Protein AF-A0A2E4N9Q1-F1 (afdb_monomer_lite)

Foldseek 3Di:
DDDDDDPPPPPPPPVVVVVVVVVVVVVVVVVVCVVVVVVVVVVVVLVVLLVVLCVVPVVLVVLLVVLVVLLVVLVVVLVVLVVVLVVDPDPVSVVV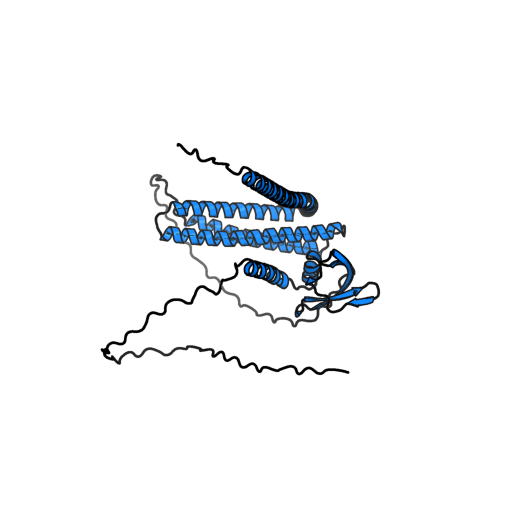SVVLNVVSVVLSVVSVVLSVVSSVLSVLQSVVCVVPVDRDPVSVVVSVVSSVVSVVSSVVSVVSVVVVVPPDPPPPPPDDDDDDDDDDDDDDDDDDDDDDDDDDDDDDDFPQQFDDFDWWAFPVRDTATWTWGGADPVQCFTWTQHPVRDIDGRHHLNRTDPSSSVVVCVSVVVVVVVVVVVVVVVVVVVVVPDDPDDPPPPDDDDDDDDDDDDDDDDDDDDDDDDDDDDDDDDDDDDDDDDDDDDDDDD

Structure (mmCIF, N/CA/C/O backbone):
data_AF-A0A2E4N9Q1-F1
#
_entry.id   AF-A0A2E4N9Q1-F1
#
loop_
_atom_site.group_PDB
_atom_site.id
_atom_site.type_symbol
_atom_site.label_atom_id
_atom_site.label_alt_id
_atom_site.label_comp_id
_atom_site.label_asym_id
_atom_site.label_entity_id
_atom_site.label_seq_id
_atom_site.pdbx_PDB_ins_code
_atom_site.Cartn_x
_atom_site.Cartn_y
_atom_site.Cartn_z
_atom_site.occupancy
_atom_site.B_iso_or_equiv
_atom_site.auth_seq_id
_atom_site.auth_comp_id
_atom_site.auth_asym_id
_atom_site.auth_atom_id
_atom_site.pdbx_PDB_model_num
ATOM 1 N N . MET A 1 1 ? -51.483 70.266 3.388 1.00 42.44 1 MET A N 1
ATOM 2 C CA . MET A 1 1 ? -50.221 69.866 2.728 1.00 42.44 1 MET A CA 1
ATOM 3 C C . MET A 1 1 ? -49.814 68.488 3.240 1.00 42.44 1 MET A C 1
ATOM 5 O O . MET A 1 1 ? -49.452 68.370 4.400 1.00 42.44 1 MET A O 1
ATOM 9 N N . ARG A 1 2 ? -49.970 67.431 2.430 1.00 39.31 2 ARG A N 1
ATOM 10 C CA . ARG A 1 2 ? -49.504 66.067 2.744 1.00 39.31 2 ARG A CA 1
ATOM 11 C C . ARG A 1 2 ? -48.375 65.731 1.773 1.00 39.31 2 ARG A C 1
ATOM 13 O O . ARG A 1 2 ? -48.638 65.543 0.589 1.00 39.31 2 ARG A O 1
ATOM 20 N N . HIS A 1 3 ? -47.140 65.682 2.265 1.00 48.66 3 HIS A N 1
ATOM 21 C CA . HIS A 1 3 ? -45.998 65.192 1.498 1.00 48.66 3 HIS A CA 1
ATOM 22 C C . HIS A 1 3 ? -46.044 63.662 1.444 1.00 48.66 3 HIS A C 1
ATOM 24 O O . HIS A 1 3 ? -45.986 62.999 2.477 1.00 48.66 3 HIS A O 1
ATOM 30 N N . ARG A 1 4 ? -46.165 63.100 0.236 1.00 50.09 4 ARG A N 1
ATOM 31 C CA . ARG A 1 4 ? -45.877 61.684 -0.020 1.00 50.09 4 ARG A CA 1
ATOM 32 C C . ARG A 1 4 ? -44.361 61.525 -0.199 1.00 50.09 4 ARG A C 1
ATOM 34 O O . ARG A 1 4 ? -43.809 62.221 -1.051 1.00 50.09 4 ARG A O 1
ATOM 41 N N . PRO A 1 5 ? -43.686 60.643 0.552 1.00 62.94 5 PRO A N 1
ATOM 42 C CA . PRO A 1 5 ? -42.295 60.314 0.282 1.00 62.94 5 PRO A CA 1
ATOM 43 C C . PRO A 1 5 ? -42.214 59.374 -0.930 1.00 62.94 5 PRO A C 1
ATOM 45 O O . PRO A 1 5 ? -42.781 58.283 -0.927 1.00 62.94 5 PRO A O 1
ATOM 48 N N . ASN A 1 6 ? -41.516 59.821 -1.973 1.00 54.38 6 ASN A N 1
ATOM 49 C CA . ASN A 1 6 ? -41.123 59.002 -3.117 1.00 54.38 6 ASN A CA 1
ATOM 50 C C . ASN A 1 6 ? -40.016 58.032 -2.678 1.00 54.38 6 ASN A C 1
ATOM 52 O O . ASN A 1 6 ? -38.860 58.428 -2.542 1.00 54.38 6 ASN A O 1
ATOM 56 N N . SER A 1 7 ? -40.354 56.760 -2.473 1.00 57.09 7 SER A N 1
ATOM 57 C CA . SER A 1 7 ? -39.379 55.680 -2.317 1.00 57.09 7 SER A CA 1
ATOM 58 C C . SER A 1 7 ? -38.951 55.156 -3.692 1.00 57.09 7 SER A C 1
ATOM 60 O O . SER A 1 7 ? -39.453 54.152 -4.196 1.00 57.09 7 SER A O 1
ATOM 62 N N . SER A 1 8 ? -37.988 55.830 -4.321 1.00 56.97 8 SER A N 1
ATOM 63 C CA . SER A 1 8 ? -37.248 55.263 -5.451 1.00 56.97 8 SER A CA 1
ATOM 64 C C . SER A 1 8 ? -36.299 54.181 -4.928 1.00 56.97 8 SER A C 1
ATOM 66 O O . SER A 1 8 ? -35.145 54.442 -4.590 1.00 56.97 8 SER A O 1
ATOM 68 N N . ILE A 1 9 ? -36.810 52.958 -4.796 1.00 59.97 9 ILE A N 1
ATOM 69 C CA . ILE A 1 9 ? -36.006 51.779 -4.466 1.00 59.97 9 ILE A CA 1
ATOM 70 C C . ILE A 1 9 ? -35.104 51.486 -5.673 1.00 59.97 9 ILE A C 1
ATOM 72 O O . ILE A 1 9 ? -35.578 51.079 -6.735 1.00 59.97 9 ILE A O 1
ATOM 76 N N . ASN A 1 10 ? -33.802 51.732 -5.504 1.00 58.91 10 ASN A N 1
ATOM 77 C CA . ASN A 1 10 ? -32.742 51.478 -6.480 1.00 58.91 10 ASN A CA 1
ATOM 78 C C . ASN A 1 10 ? -32.720 49.999 -6.908 1.00 58.91 10 ASN A C 1
ATOM 80 O O . ASN A 1 10 ? -32.090 49.158 -6.269 1.00 58.91 10 ASN A O 1
ATOM 84 N N . ARG A 1 11 ? -33.374 49.681 -8.033 1.00 58.62 11 ARG A N 1
ATOM 85 C CA . ARG A 1 11 ? -33.327 48.357 -8.686 1.00 58.62 11 ARG A CA 1
ATOM 86 C C . ARG A 1 11 ? -31.963 48.011 -9.303 1.00 58.62 11 ARG A C 1
ATOM 88 O O . ARG A 1 11 ? -31.776 46.884 -9.745 1.00 58.62 11 ARG A O 1
ATOM 95 N N . SER A 1 12 ? -30.998 48.930 -9.314 1.00 59.19 12 SER A N 1
ATOM 96 C CA . SER A 1 12 ? -29.671 48.717 -9.910 1.00 59.19 12 SER A CA 1
ATOM 97 C C . SER A 1 12 ? -28.722 47.852 -9.068 1.00 59.19 12 SER A C 1
ATOM 99 O O . SER A 1 12 ? -27.719 47.384 -9.594 1.00 59.19 12 SER A O 1
ATOM 101 N N . SER A 1 13 ? -29.026 47.582 -7.792 1.00 59.38 13 SER A N 1
ATOM 102 C CA . SER A 1 13 ? -28.131 46.802 -6.916 1.00 59.38 13 SER A CA 1
ATOM 103 C C . SER A 1 13 ? -28.356 45.284 -6.956 1.00 59.38 13 SER A C 1
ATOM 105 O O . SER A 1 13 ? -27.525 44.541 -6.440 1.00 59.38 13 SER A O 1
ATOM 107 N N . MET A 1 14 ? -29.462 44.799 -7.532 1.00 60.06 14 MET A N 1
ATOM 108 C CA . MET A 1 14 ? -29.772 43.360 -7.549 1.00 60.06 14 MET A CA 1
ATOM 109 C C . MET A 1 14 ? -29.134 42.610 -8.728 1.00 60.06 14 MET A C 1
ATOM 111 O O . MET A 1 14 ? -28.882 41.414 -8.608 1.00 60.06 14 MET A O 1
ATOM 115 N N . GLY A 1 15 ? -28.823 43.296 -9.836 1.00 72.62 15 GLY A N 1
ATOM 116 C CA . GLY A 1 15 ? -28.255 42.664 -11.036 1.00 72.62 15 GLY A CA 1
ATOM 117 C C . GLY A 1 15 ? -26.862 42.069 -10.810 1.00 72.62 15 GLY A C 1
ATOM 118 O O . GLY A 1 15 ? -26.624 40.914 -11.149 1.00 72.62 15 GLY A O 1
ATOM 119 N N . GLY A 1 16 ? -25.974 42.808 -10.135 1.00 80.44 16 GLY A N 1
ATOM 120 C CA . GLY A 1 16 ? -24.599 42.351 -9.897 1.00 80.44 16 GLY A CA 1
ATOM 121 C C . GLY A 1 16 ? -24.499 41.126 -8.981 1.00 80.44 16 GLY A C 1
ATOM 122 O O . GLY A 1 16 ? -23.591 40.316 -9.133 1.00 80.44 16 GLY A O 1
ATOM 123 N N . PHE A 1 17 ? -25.446 40.935 -8.056 1.00 79.75 17 PHE A N 1
ATOM 124 C CA . PHE A 1 17 ? -25.427 39.768 -7.171 1.00 79.75 17 PHE A CA 1
ATOM 125 C C . PHE A 1 17 ? -25.786 38.479 -7.919 1.00 79.75 17 PHE A C 1
ATOM 127 O O . PHE A 1 17 ? -25.163 37.444 -7.694 1.00 79.75 17 PHE A O 1
ATOM 134 N N . VAL A 1 18 ? -26.747 38.542 -8.847 1.00 86.38 18 VAL A N 1
ATOM 135 C CA . VAL A 1 18 ? -27.143 37.378 -9.654 1.00 86.38 18 VAL A CA 1
ATOM 136 C C . VAL A 1 18 ? -26.004 36.955 -10.582 1.00 86.38 18 VAL A C 1
ATOM 138 O O . VAL A 1 18 ? -25.702 35.767 -10.657 1.00 86.38 18 VAL A O 1
ATOM 141 N N . GLU A 1 19 ? -25.315 37.905 -11.217 1.00 86.06 19 GLU A N 1
ATOM 142 C CA . GLU A 1 19 ? -24.155 37.599 -12.066 1.00 86.06 19 GLU A CA 1
ATOM 143 C C . GLU A 1 19 ? -23.018 36.940 -11.278 1.00 86.06 19 GLU A C 1
ATOM 145 O O . GLU A 1 19 ? -22.477 35.927 -11.720 1.00 86.06 19 GLU A O 1
ATOM 150 N N . ILE A 1 20 ? -22.702 37.443 -10.078 1.00 90.19 20 ILE A N 1
ATOM 151 C CA . ILE A 1 20 ? -21.663 36.849 -9.223 1.00 90.19 20 ILE A CA 1
ATOM 152 C C . ILE A 1 20 ? -22.049 35.426 -8.798 1.00 90.19 20 ILE A C 1
ATOM 154 O O . ILE A 1 20 ? -21.214 34.524 -8.860 1.00 90.19 20 ILE A O 1
ATOM 158 N N . VAL A 1 21 ? -23.306 35.193 -8.406 1.00 93.62 21 VAL A N 1
ATOM 159 C CA . VAL A 1 21 ? -23.775 33.857 -8.001 1.00 93.62 21 VAL A CA 1
ATOM 160 C C . VAL A 1 21 ? -23.702 32.868 -9.166 1.00 93.62 21 VAL A C 1
ATOM 162 O O . VAL A 1 21 ? -23.220 31.750 -8.983 1.00 93.62 21 VAL A O 1
ATOM 165 N N . VAL A 1 22 ? -24.109 33.275 -10.371 1.00 93.88 22 VAL A N 1
ATOM 166 C CA . VAL A 1 22 ? -24.013 32.428 -11.571 1.00 93.88 22 VAL A CA 1
ATOM 167 C C . VAL A 1 22 ? -22.554 32.091 -11.883 1.00 93.88 22 VAL A C 1
ATOM 169 O O . VAL A 1 22 ? -22.235 30.930 -12.140 1.00 93.88 22 VAL A O 1
ATOM 172 N N . LEU A 1 23 ? -21.650 33.067 -11.792 1.00 94.06 23 LEU A N 1
ATOM 173 C CA . LEU A 1 23 ? -20.227 32.868 -12.070 1.00 94.06 23 LEU A CA 1
ATOM 174 C C . LEU A 1 23 ? -19.583 31.901 -11.058 1.00 94.06 23 LEU A C 1
ATOM 176 O O . LEU A 1 23 ? -18.841 31.000 -11.449 1.00 94.06 23 LEU A O 1
ATOM 180 N N . VAL A 1 24 ? -19.934 32.008 -9.771 1.00 94.06 24 VAL A N 1
ATOM 181 C CA . VAL A 1 24 ? -19.474 31.072 -8.730 1.00 94.06 24 VAL A CA 1
ATOM 182 C C . VAL A 1 24 ? -19.983 29.652 -8.987 1.00 94.06 24 VAL A C 1
ATOM 184 O O . VAL A 1 24 ? -19.202 28.705 -8.896 1.00 94.06 24 VAL A O 1
ATOM 187 N N . ILE A 1 25 ? -21.256 29.482 -9.357 1.00 94.00 25 ILE A N 1
ATOM 188 C CA . ILE A 1 25 ? -21.821 28.159 -9.670 1.00 94.00 25 ILE A CA 1
ATOM 189 C C . ILE A 1 25 ? -21.096 27.529 -10.864 1.00 94.00 25 ILE A C 1
ATOM 191 O O . ILE A 1 25 ? -20.721 26.360 -10.801 1.00 94.00 25 ILE A O 1
ATOM 195 N N . VAL A 1 26 ? -20.832 28.299 -11.923 1.00 94.62 26 VAL A N 1
ATOM 196 C CA . VAL A 1 26 ? -20.100 27.812 -13.102 1.00 94.62 26 VAL A CA 1
ATOM 197 C C . VAL A 1 26 ? -18.685 27.364 -12.728 1.00 94.62 26 VAL A C 1
ATOM 199 O O . VAL A 1 26 ? -18.264 26.284 -13.138 1.00 94.62 26 VAL A O 1
ATOM 202 N N . ILE A 1 27 ? -17.969 28.130 -11.898 1.00 92.06 27 ILE A N 1
ATOM 203 C CA . ILE A 1 27 ? -16.630 27.745 -11.423 1.00 92.06 27 ILE A CA 1
ATOM 204 C C . ILE A 1 27 ? -16.684 26.444 -10.613 1.00 92.06 27 ILE A C 1
ATOM 206 O O . ILE A 1 27 ? -15.852 25.563 -10.826 1.00 92.06 27 ILE A O 1
ATOM 210 N N . VAL A 1 28 ? -17.667 26.289 -9.719 1.00 93.44 28 VAL A N 1
ATOM 211 C CA . VAL A 1 28 ? -17.829 25.065 -8.917 1.00 93.44 28 VAL A CA 1
ATOM 212 C C . VAL A 1 28 ? -18.133 23.861 -9.807 1.00 93.44 28 VAL A C 1
ATOM 214 O O . VAL A 1 28 ? -17.526 22.811 -9.619 1.00 93.44 28 VAL A O 1
ATOM 217 N N . VAL A 1 29 ? -19.008 24.004 -10.807 1.00 89.75 29 VAL A N 1
ATOM 218 C CA . VAL A 1 29 ? -19.339 22.922 -11.749 1.00 89.75 29 VAL A CA 1
ATOM 219 C C . VAL A 1 29 ? -18.129 22.535 -12.597 1.00 89.75 29 VAL A C 1
ATOM 221 O O . VAL A 1 29 ? -17.868 21.346 -12.764 1.00 89.75 29 VAL A O 1
ATOM 224 N N . ILE A 1 30 ? -17.350 23.504 -13.086 1.00 87.75 30 ILE A N 1
ATOM 225 C CA . ILE A 1 30 ? -16.120 23.227 -13.842 1.00 87.75 30 ILE A CA 1
ATOM 226 C C . ILE A 1 30 ? -15.095 22.524 -12.950 1.00 87.75 30 ILE A C 1
ATOM 228 O O . ILE A 1 30 ? -14.519 21.517 -13.353 1.00 87.75 30 ILE A O 1
ATOM 232 N N . TRP A 1 31 ? -14.888 23.002 -11.723 1.00 89.25 31 TRP A N 1
ATOM 233 C CA . TRP A 1 31 ? -13.954 22.385 -10.783 1.00 89.25 31 TRP A CA 1
ATOM 234 C C . TRP A 1 31 ? -14.375 20.955 -10.407 1.00 89.25 31 TRP A C 1
ATOM 236 O O . TRP A 1 31 ? -13.549 20.038 -10.400 1.00 89.25 31 TRP A O 1
ATOM 246 N N . PHE A 1 32 ? -15.669 20.731 -10.175 1.00 86.12 32 PHE A N 1
ATOM 247 C CA . PHE A 1 32 ? -16.217 19.403 -9.898 1.00 86.12 32 PHE A CA 1
ATOM 248 C C . PHE A 1 32 ? -16.126 18.483 -11.125 1.00 86.12 32 PHE A C 1
ATOM 250 O O . PHE A 1 32 ? -15.750 17.320 -11.003 1.00 86.12 32 PHE A O 1
ATOM 257 N N . GLY A 1 33 ? -16.381 19.008 -12.325 1.00 79.69 33 GLY A N 1
ATOM 258 C CA . GLY A 1 33 ? -16.213 18.284 -13.584 1.00 79.69 33 GLY A CA 1
ATOM 259 C C . GLY A 1 33 ? -14.763 17.862 -13.816 1.00 79.69 33 GLY A C 1
ATOM 260 O O . GLY A 1 33 ? -14.496 16.695 -14.070 1.00 79.69 33 GLY A O 1
ATOM 261 N N . VAL A 1 34 ? -13.799 18.769 -13.647 1.00 74.50 34 VAL A N 1
ATOM 262 C CA . VAL A 1 34 ? -12.371 18.468 -13.852 1.00 74.50 34 VAL A CA 1
ATOM 263 C C . VAL A 1 34 ? -11.859 17.438 -12.841 1.00 74.50 34 VAL A C 1
ATOM 265 O O . VAL A 1 34 ? -11.133 16.518 -13.216 1.00 74.50 34 VAL A O 1
ATOM 268 N N . THR A 1 35 ? -12.254 17.543 -11.571 1.00 75.69 35 THR A N 1
ATOM 269 C CA . THR A 1 35 ? -11.815 16.596 -10.530 1.00 75.69 35 THR A CA 1
ATOM 270 C C . THR A 1 35 ? -12.432 15.208 -10.708 1.00 75.69 35 THR A C 1
ATOM 272 O O . THR A 1 35 ? -11.723 14.207 -10.599 1.00 75.69 35 THR A O 1
ATOM 275 N N . THR A 1 36 ? -13.720 15.126 -11.049 1.00 70.62 36 THR A N 1
ATOM 276 C CA . THR A 1 36 ? -14.402 13.843 -11.288 1.00 70.62 36 THR A CA 1
ATOM 277 C C . THR A 1 36 ? -13.950 13.171 -12.583 1.00 70.62 36 THR A C 1
ATOM 279 O O . THR A 1 36 ? -13.676 11.972 -12.575 1.00 70.62 36 THR A O 1
ATOM 282 N N . ILE A 1 37 ? -13.788 13.927 -13.673 1.00 58.94 37 ILE A N 1
ATOM 283 C CA . ILE A 1 37 ? -13.317 13.397 -14.961 1.00 58.94 37 ILE A CA 1
ATOM 284 C C . ILE A 1 37 ? -11.859 12.937 -14.856 1.00 58.94 37 ILE A C 1
ATOM 286 O O . ILE A 1 37 ? -11.527 11.872 -15.367 1.00 58.94 37 ILE A O 1
ATOM 290 N N . SER A 1 38 ? -10.992 13.668 -14.144 1.00 52.28 38 SER A N 1
ATOM 291 C CA . SER A 1 38 ? -9.598 13.246 -13.938 1.00 52.28 38 SER A CA 1
ATOM 292 C C . SER A 1 38 ? -9.494 11.966 -13.098 1.00 52.28 38 SER A C 1
ATOM 294 O O . SER A 1 38 ? -8.710 11.077 -13.433 1.00 52.28 38 SER A O 1
ATOM 296 N N . ALA A 1 39 ? -10.321 11.823 -12.056 1.00 64.12 39 ALA A N 1
ATOM 297 C CA . ALA A 1 39 ? -10.389 10.592 -11.268 1.00 64.12 39 ALA A CA 1
ATOM 298 C C . ALA A 1 39 ? -10.953 9.412 -12.078 1.00 64.12 39 ALA A C 1
ATOM 300 O O . ALA A 1 39 ? -10.499 8.279 -11.922 1.00 64.12 39 ALA A O 1
ATOM 301 N N . TRP A 1 40 ? -11.926 9.669 -12.954 1.00 61.22 40 TRP A N 1
ATOM 302 C CA . TRP A 1 40 ? -12.548 8.648 -13.793 1.00 61.22 40 TRP A CA 1
ATOM 303 C C . TRP A 1 40 ? -11.628 8.167 -14.922 1.00 61.22 40 TRP A C 1
ATOM 305 O O . TRP A 1 40 ? -11.498 6.960 -15.126 1.00 61.22 40 TRP A O 1
ATOM 315 N N . TRP A 1 41 ? -10.939 9.084 -15.609 1.00 50.34 41 TRP A N 1
ATOM 316 C CA . TRP A 1 41 ? -10.054 8.745 -16.727 1.00 50.34 41 TRP A CA 1
ATOM 317 C C . TRP A 1 41 ? -8.862 7.909 -16.256 1.00 50.34 41 TRP A C 1
ATOM 319 O O . TRP A 1 41 ? -8.638 6.824 -16.799 1.00 50.34 41 TRP A O 1
ATOM 329 N N . ASN A 1 42 ? -8.194 8.327 -15.172 1.00 64.56 42 ASN A N 1
ATOM 330 C CA . ASN A 1 42 ? -7.092 7.563 -14.578 1.00 64.56 42 ASN A CA 1
ATOM 331 C C . ASN A 1 42 ? -7.516 6.136 -14.206 1.00 64.56 42 ASN A C 1
ATOM 333 O O . ASN A 1 42 ? -6.723 5.211 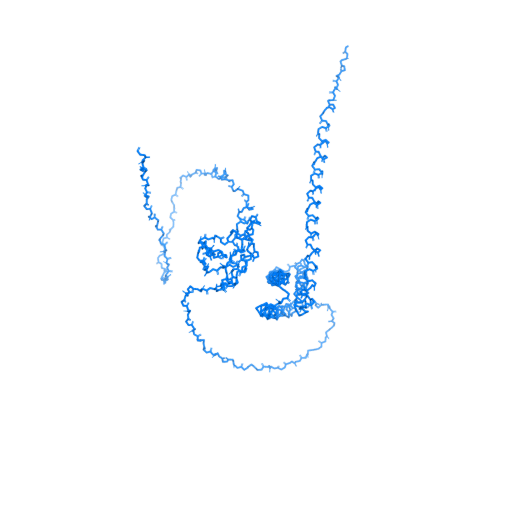-14.328 1.00 64.56 42 ASN A O 1
ATOM 337 N N . ASN A 1 43 ? -8.777 5.932 -13.822 1.00 74.06 43 ASN A N 1
ATOM 338 C CA . ASN A 1 43 ? -9.277 4.625 -13.413 1.00 74.06 43 ASN A CA 1
ATOM 339 C C . ASN A 1 43 ? -9.463 3.658 -14.600 1.00 74.06 43 ASN A C 1
ATOM 341 O O . ASN A 1 43 ? -9.366 2.448 -14.426 1.00 74.06 43 ASN A O 1
ATOM 345 N N . SER A 1 44 ? -9.731 4.155 -15.812 1.00 77.62 44 SER A N 1
ATOM 346 C CA . SER A 1 44 ? -9.956 3.293 -16.987 1.00 77.62 44 SER A CA 1
ATOM 347 C C . SER A 1 44 ? -8.658 2.721 -17.571 1.00 77.62 44 SER A C 1
ATOM 349 O O . SER A 1 44 ? -8.567 1.513 -17.788 1.00 77.62 44 SER A O 1
ATOM 351 N N . GLU A 1 45 ? -7.629 3.554 -17.754 1.00 78.75 45 GLU A N 1
ATOM 352 C CA . GLU A 1 45 ? -6.312 3.100 -18.219 1.00 78.75 45 GLU A CA 1
ATOM 353 C C . GLU A 1 45 ? -5.621 2.239 -17.166 1.00 78.75 45 GLU A C 1
ATOM 355 O O . GLU A 1 45 ? -5.077 1.186 -17.500 1.00 78.75 45 GLU A O 1
ATOM 360 N N . GLN A 1 46 ? -5.724 2.622 -15.888 1.00 79.56 46 GLN A N 1
ATOM 361 C CA . GLN A 1 46 ? -5.225 1.792 -14.799 1.00 79.56 46 GLN A CA 1
ATOM 362 C C . GLN A 1 46 ? -5.870 0.409 -14.822 1.00 79.56 46 GLN A C 1
ATOM 364 O O . GLN A 1 46 ? -5.141 -0.575 -14.782 1.00 79.56 46 GLN A O 1
ATOM 369 N N . LYS A 1 47 ? -7.198 0.296 -14.960 1.00 86.12 47 LYS A N 1
ATOM 370 C CA . LYS A 1 47 ? -7.869 -1.014 -15.037 1.00 86.12 47 LYS A CA 1
ATOM 371 C C . LYS A 1 47 ? -7.307 -1.901 -16.144 1.00 86.12 47 LYS A C 1
ATOM 373 O O . LYS A 1 47 ? -7.048 -3.066 -15.883 1.00 86.12 47 LYS A O 1
ATOM 378 N N . ASN A 1 48 ? -7.063 -1.357 -17.336 1.00 88.00 48 ASN A N 1
ATOM 379 C CA . ASN A 1 48 ? -6.487 -2.131 -18.440 1.00 88.00 48 ASN A CA 1
ATOM 380 C C . ASN A 1 48 ? -5.042 -2.573 -18.158 1.00 88.00 48 ASN A C 1
ATOM 382 O O . ASN A 1 48 ? -4.660 -3.686 -18.519 1.00 88.00 48 ASN A O 1
ATOM 386 N N . LEU A 1 49 ? -4.234 -1.714 -17.526 1.00 83.12 49 LEU A N 1
ATOM 387 C CA . LEU A 1 49 ? -2.866 -2.056 -17.123 1.00 83.12 49 LEU A CA 1
ATOM 388 C C . LEU A 1 49 ? -2.860 -3.138 -16.048 1.00 83.12 49 LEU A C 1
ATOM 390 O O . LEU A 1 49 ? -2.129 -4.122 -16.159 1.00 83.12 49 LEU A O 1
ATOM 394 N N . PHE A 1 50 ? -3.701 -2.975 -15.034 1.00 86.69 50 PHE A N 1
ATOM 395 C CA . PHE A 1 50 ? -3.821 -3.951 -13.977 1.00 86.69 50 PHE A CA 1
ATOM 396 C C . PHE A 1 50 ? -4.362 -5.290 -14.499 1.00 86.69 50 PHE A C 1
ATOM 398 O O . PHE A 1 50 ? -3.829 -6.314 -14.093 1.00 86.69 50 PHE A O 1
ATOM 405 N N . GLU A 1 51 ? -5.333 -5.311 -15.423 1.00 92.00 51 GLU A N 1
ATOM 406 C CA . GLU A 1 51 ? -5.875 -6.562 -15.985 1.00 92.00 51 GLU A CA 1
ATOM 407 C C . GLU A 1 51 ? -4.785 -7.406 -16.636 1.00 92.00 51 GLU A C 1
ATOM 409 O O . GLU A 1 51 ? -4.666 -8.586 -16.323 1.00 92.00 51 GLU A O 1
ATOM 414 N N . LYS A 1 52 ? -3.886 -6.792 -17.410 1.00 89.31 52 LYS A N 1
ATOM 415 C CA . LYS A 1 52 ? -2.731 -7.498 -17.987 1.00 89.31 52 LYS A CA 1
ATOM 416 C C . LYS A 1 52 ? -1.778 -8.055 -16.922 1.00 89.31 52 LYS A C 1
ATOM 418 O O . LYS A 1 52 ? -1.224 -9.145 -17.081 1.00 89.31 52 LYS A O 1
ATOM 423 N N . VAL A 1 53 ? -1.562 -7.325 -15.824 1.00 86.88 53 VAL A N 1
ATOM 424 C CA . VAL A 1 53 ? -0.717 -7.818 -14.722 1.00 86.88 53 VAL A CA 1
ATOM 425 C C . VAL A 1 53 ? -1.425 -8.926 -13.938 1.00 86.88 53 VAL A C 1
ATOM 427 O O . VAL A 1 53 ? -0.796 -9.908 -13.561 1.00 86.88 53 VAL A O 1
ATOM 430 N N . TRP A 1 54 ? -2.736 -8.828 -13.742 1.00 92.25 54 TRP A N 1
ATOM 431 C CA . TRP A 1 54 ? -3.537 -9.856 -13.083 1.00 92.25 54 TRP A CA 1
ATOM 432 C C . TRP A 1 54 ? -3.660 -11.133 -13.922 1.00 92.25 54 TRP A C 1
ATOM 434 O O . TRP A 1 54 ? -3.671 -12.223 -13.354 1.00 92.25 54 TRP A O 1
ATOM 444 N N . GLU A 1 55 ? -3.713 -11.016 -15.251 1.00 89.62 55 GLU A N 1
ATOM 445 C CA . GLU A 1 55 ? -3.653 -12.150 -16.180 1.00 89.62 55 GLU A CA 1
ATOM 446 C C . GLU A 1 55 ? -2.292 -12.854 -16.125 1.00 89.62 55 GLU A C 1
ATOM 448 O O . GLU A 1 55 ? -2.235 -14.083 -16.147 1.00 89.62 55 GLU A O 1
ATOM 453 N N . SER A 1 56 ? -1.196 -12.094 -16.004 1.00 85.81 56 SER A N 1
ATOM 454 C CA . SER A 1 56 ? 0.152 -12.671 -15.890 1.00 85.81 56 SER A CA 1
ATOM 455 C C . SER A 1 56 ? 0.482 -13.193 -14.485 1.00 85.81 56 SER A C 1
ATOM 457 O O . SER A 1 56 ? 1.302 -14.100 -14.351 1.00 85.81 56 SER A O 1
ATOM 459 N N . SER A 1 57 ? -0.172 -12.672 -13.441 1.00 87.56 57 SER A N 1
ATOM 460 C CA . SER A 1 57 ? 0.007 -13.089 -12.046 1.00 87.56 57 SER A CA 1
ATOM 461 C C . SER A 1 57 ? -1.338 -13.200 -11.302 1.00 87.56 57 SER A C 1
ATOM 463 O O . SER A 1 57 ? -1.734 -12.305 -10.542 1.00 87.56 57 SER A O 1
ATOM 465 N N . PRO A 1 58 ? -2.064 -14.323 -11.466 1.00 90.56 58 PRO A N 1
ATOM 466 C CA . PRO A 1 58 ? -3.335 -14.545 -10.773 1.00 90.56 58 PRO A CA 1
ATOM 467 C C . PRO A 1 58 ? -3.176 -14.668 -9.248 1.00 90.56 58 PRO A C 1
ATOM 469 O O . PRO A 1 58 ? -4.121 -14.403 -8.502 1.00 90.56 58 PRO A O 1
ATOM 472 N N . GLU A 1 59 ? -1.993 -15.050 -8.761 1.00 85.75 59 GLU A N 1
ATOM 473 C CA . GLU A 1 59 ? -1.679 -15.146 -7.327 1.00 85.75 59 GLU A CA 1
ATOM 474 C C . GLU A 1 59 ? -1.644 -13.765 -6.660 1.00 85.75 59 GLU A C 1
ATOM 476 O O . GLU A 1 59 ? -2.212 -13.574 -5.578 1.00 85.75 59 GLU A O 1
ATOM 481 N N . LEU A 1 60 ? -1.101 -12.765 -7.357 1.00 87.31 60 LEU A N 1
ATOM 482 C CA . LEU A 1 60 ? -1.089 -11.381 -6.900 1.00 87.31 60 LEU A CA 1
ATOM 483 C C . LEU A 1 60 ? -2.501 -10.785 -6.859 1.00 87.31 60 LEU A C 1
ATOM 485 O O . LEU A 1 60 ? -2.843 -10.092 -5.899 1.00 87.31 60 LEU A O 1
ATOM 489 N N . LYS A 1 61 ? -3.351 -11.117 -7.846 1.00 93.75 61 LYS A N 1
ATOM 490 C CA . LYS A 1 61 ? -4.782 -10.759 -7.838 1.00 93.75 61 LYS A CA 1
ATOM 491 C C . LYS A 1 61 ? -5.481 -11.328 -6.602 1.00 93.75 61 LYS A C 1
ATOM 493 O O . LYS A 1 61 ? -6.090 -10.579 -5.846 1.00 93.75 61 LYS A O 1
ATOM 498 N N . ARG A 1 62 ? -5.314 -12.630 -6.334 1.00 92.06 62 ARG A N 1
ATOM 499 C CA . ARG A 1 62 ? -5.876 -13.279 -5.134 1.00 92.06 62 ARG A CA 1
ATOM 500 C C . ARG A 1 62 ? -5.382 -12.627 -3.846 1.00 92.06 62 ARG A C 1
ATOM 502 O O . ARG A 1 62 ? -6.174 -12.397 -2.939 1.00 92.06 62 ARG A O 1
ATOM 509 N N . SER A 1 63 ? -4.091 -12.316 -3.760 1.00 89.62 63 SER A N 1
ATOM 510 C CA . SER A 1 63 ? -3.506 -11.642 -2.596 1.00 89.62 63 SER A CA 1
ATOM 511 C C . SER A 1 63 ? -4.103 -10.249 -2.387 1.00 89.62 63 SER A C 1
ATOM 513 O O . SER A 1 63 ? -4.454 -9.892 -1.264 1.00 89.62 63 SER A O 1
ATOM 515 N N . TYR A 1 64 ? -4.282 -9.482 -3.464 1.00 94.00 64 TYR A N 1
ATOM 516 C CA . TYR A 1 64 ? -4.933 -8.174 -3.428 1.00 94.00 64 TYR A CA 1
ATOM 517 C C . TYR A 1 64 ? -6.397 -8.261 -2.972 1.00 94.00 64 TYR A C 1
ATOM 519 O O . TYR A 1 64 ? -6.808 -7.511 -2.082 1.00 94.00 64 TYR A O 1
ATOM 527 N N . ASP A 1 65 ? -7.159 -9.204 -3.525 1.00 94.25 65 ASP A N 1
ATOM 528 C CA . ASP A 1 65 ? -8.563 -9.424 -3.169 1.00 94.25 65 ASP A CA 1
ATOM 529 C C . ASP A 1 65 ? -8.704 -9.871 -1.703 1.00 94.25 65 ASP A C 1
ATOM 531 O O . ASP A 1 65 ? -9.550 -9.351 -0.973 1.00 94.25 65 ASP A O 1
ATOM 535 N N . ASN A 1 66 ? -7.816 -10.754 -1.231 1.00 93.12 66 ASN A N 1
ATOM 536 C CA . ASN A 1 66 ? -7.764 -11.193 0.167 1.00 93.12 66 ASN A CA 1
ATOM 537 C C . ASN A 1 66 ? -7.486 -10.030 1.131 1.00 93.12 66 ASN A C 1
ATOM 539 O O . ASN A 1 66 ? -8.128 -9.936 2.177 1.00 93.12 66 ASN A O 1
ATOM 543 N N . LEU A 1 67 ? -6.568 -9.120 0.782 1.00 93.38 67 LEU A N 1
ATOM 544 C CA . LEU A 1 67 ? -6.324 -7.907 1.572 1.00 93.38 67 LEU A CA 1
ATOM 545 C C . LEU A 1 67 ? -7.561 -7.001 1.607 1.00 93.38 67 LEU A C 1
ATOM 547 O O . LEU A 1 67 ? -7.857 -6.413 2.646 1.00 93.38 67 LEU A O 1
ATOM 551 N N . GLY A 1 68 ? -8.283 -6.881 0.487 1.00 94.19 68 GLY A N 1
ATOM 552 C CA . GLY A 1 68 ? -9.549 -6.149 0.418 1.00 94.19 68 GLY A CA 1
ATOM 553 C C . GLY A 1 68 ? -10.597 -6.731 1.368 1.00 94.19 68 GLY A C 1
ATOM 554 O O . GLY A 1 68 ? -11.117 -6.014 2.222 1.00 94.19 68 GLY A O 1
ATOM 555 N N . ALA A 1 69 ? -10.821 -8.043 1.286 1.00 94.94 69 ALA A N 1
ATOM 556 C CA . ALA A 1 69 ? -11.750 -8.754 2.158 1.00 94.94 69 ALA A CA 1
ATOM 557 C C . ALA A 1 69 ? -11.377 -8.630 3.648 1.00 94.94 69 ALA A C 1
ATOM 559 O O . ALA A 1 69 ? -12.256 -8.466 4.495 1.00 94.94 69 ALA A O 1
ATOM 560 N N . GLU A 1 70 ? -10.084 -8.655 3.986 1.00 94.06 70 GLU A N 1
ATOM 561 C CA . GLU A 1 70 ? -9.626 -8.485 5.369 1.00 94.06 70 GLU A CA 1
ATOM 562 C C . GLU A 1 70 ? -9.863 -7.062 5.892 1.00 94.06 70 GLU A C 1
ATOM 564 O O . GLU A 1 70 ? -10.293 -6.887 7.033 1.00 94.06 70 GLU A O 1
ATOM 569 N N . ILE A 1 71 ? -9.654 -6.033 5.061 1.00 95.62 71 ILE A N 1
ATOM 570 C CA . ILE A 1 71 ? -9.993 -4.644 5.415 1.00 95.62 71 ILE A CA 1
ATOM 571 C C . ILE A 1 71 ? -11.490 -4.525 5.716 1.00 95.62 71 ILE A C 1
ATOM 573 O O . ILE A 1 71 ? -11.860 -3.900 6.716 1.00 95.62 71 ILE A O 1
ATOM 577 N N . ASP A 1 72 ? -12.344 -5.128 4.890 1.00 96.00 72 ASP A N 1
ATOM 578 C CA . ASP A 1 72 ? -13.796 -5.095 5.077 1.00 96.00 72 ASP A CA 1
ATOM 579 C C . ASP A 1 72 ? -14.209 -5.828 6.358 1.00 96.00 72 ASP A C 1
ATOM 581 O O . ASP A 1 72 ? -14.980 -5.292 7.161 1.00 96.00 72 ASP A O 1
ATOM 585 N N . ARG A 1 73 ? -13.621 -7.003 6.619 1.00 95.56 73 ARG A N 1
ATOM 586 C CA . ARG A 1 73 ? -13.842 -7.780 7.846 1.00 95.56 73 ARG A CA 1
ATOM 587 C C . ARG A 1 73 ? -13.450 -6.996 9.101 1.00 95.56 73 ARG A C 1
ATOM 589 O O . ARG A 1 73 ? -14.242 -6.907 10.042 1.00 95.56 73 ARG A O 1
ATOM 596 N N . LEU A 1 74 ? -12.256 -6.401 9.122 1.00 94.38 74 LEU A N 1
ATOM 597 C CA . LEU A 1 74 ? -11.782 -5.583 10.244 1.00 94.38 74 LEU A CA 1
ATOM 598 C C . LEU A 1 74 ? -12.659 -4.338 10.441 1.00 94.38 74 LEU A C 1
ATOM 600 O O . LEU A 1 74 ? -12.994 -3.977 11.572 1.00 94.38 74 LEU A O 1
ATOM 604 N N . THR A 1 75 ? -13.096 -3.709 9.348 1.00 96.06 75 THR A N 1
ATOM 605 C CA . THR A 1 75 ? -14.000 -2.550 9.386 1.00 96.06 75 THR A CA 1
ATOM 606 C C . THR A 1 75 ? -15.370 -2.931 9.949 1.00 96.06 75 THR A C 1
ATOM 608 O O . THR A 1 75 ? -15.937 -2.200 10.764 1.00 96.06 75 THR A O 1
ATOM 611 N N . GLN A 1 76 ? -15.900 -4.099 9.582 1.00 95.81 76 GLN A N 1
ATOM 612 C CA . GLN A 1 76 ? -17.148 -4.615 10.137 1.00 95.81 76 GLN A CA 1
ATOM 613 C C . GLN A 1 76 ? -17.029 -4.883 11.645 1.00 95.81 76 GLN A C 1
ATOM 615 O O . GLN A 1 76 ? -17.917 -4.484 12.405 1.00 95.81 76 GLN A O 1
ATOM 620 N N . ALA A 1 77 ? -15.927 -5.498 12.092 1.00 95.06 77 ALA A N 1
ATOM 621 C CA . ALA A 1 77 ? -15.653 -5.735 13.511 1.00 95.06 77 ALA A CA 1
ATOM 622 C C . ALA A 1 77 ? -15.578 -4.419 14.304 1.00 95.06 77 ALA A C 1
ATOM 624 O O . ALA A 1 77 ? -16.242 -4.269 15.333 1.00 95.06 77 ALA A O 1
ATOM 625 N N . ARG A 1 78 ? -14.862 -3.424 13.768 1.00 96.69 78 ARG A N 1
ATOM 626 C CA . ARG A 1 78 ? -14.769 -2.071 14.330 1.00 96.69 78 ARG A CA 1
ATOM 627 C C . ARG A 1 78 ? -16.147 -1.429 14.480 1.00 96.69 78 ARG A C 1
ATOM 629 O O . ARG A 1 78 ? -16.489 -0.941 15.555 1.00 96.69 78 ARG A O 1
ATOM 636 N N . ASN A 1 79 ? -16.963 -1.473 13.426 1.00 96.31 79 ASN A N 1
ATOM 637 C CA . ASN A 1 79 ? -18.310 -0.901 13.434 1.00 96.31 79 ASN A CA 1
ATOM 638 C C . ASN A 1 79 ? -19.229 -1.600 14.450 1.00 96.31 79 ASN A C 1
ATOM 640 O O . ASN A 1 79 ? -20.064 -0.945 15.076 1.00 96.31 79 ASN A O 1
ATOM 644 N N . LYS A 1 80 ? -19.078 -2.917 14.650 1.00 95.12 80 LYS A N 1
ATOM 645 C CA . LYS A 1 80 ? -19.816 -3.662 15.681 1.00 95.12 80 LYS A CA 1
ATOM 646 C C . LYS A 1 80 ? -19.423 -3.207 17.090 1.00 95.12 80 LYS A C 1
ATOM 648 O O . LYS A 1 80 ? -20.310 -2.908 17.886 1.00 95.12 80 LYS A O 1
ATOM 653 N N . LEU A 1 81 ? -18.124 -3.089 17.378 1.00 95.00 81 LEU A N 1
ATOM 654 C CA . LEU A 1 81 ? -17.639 -2.588 18.671 1.00 95.00 81 LEU A CA 1
ATOM 655 C C . LEU A 1 81 ? -18.091 -1.151 18.937 1.00 95.00 81 LEU A C 1
ATOM 657 O O . LEU A 1 81 ? -18.512 -0.838 20.047 1.00 95.00 81 LEU A O 1
ATOM 661 N N . GLN A 1 82 ? -18.088 -0.300 17.912 1.00 96.31 82 GLN A N 1
ATOM 662 C CA . GLN A 1 82 ? -18.563 1.076 18.026 1.00 96.31 82 GLN A CA 1
ATOM 663 C C . GLN A 1 82 ? -20.063 1.143 18.360 1.00 96.31 82 GLN A C 1
ATOM 665 O O . GLN A 1 82 ? -20.476 1.946 19.195 1.00 96.31 82 GLN A O 1
ATOM 670 N N . LYS A 1 83 ? -20.889 0.266 17.769 1.00 95.62 83 LYS A N 1
ATOM 671 C CA . LYS A 1 83 ? -22.310 0.146 18.142 1.00 95.62 83 LYS A CA 1
ATOM 672 C C . LYS A 1 83 ? -22.475 -0.318 19.589 1.00 95.62 83 LYS A C 1
ATOM 674 O O . LYS A 1 83 ? -23.284 0.248 20.316 1.00 95.62 83 LYS A O 1
ATOM 679 N N . MET A 1 84 ? -21.688 -1.303 20.024 1.00 92.06 84 MET A N 1
ATOM 680 C CA . MET A 1 84 ? -21.725 -1.792 21.406 1.00 92.06 84 MET A CA 1
ATOM 681 C C . MET A 1 84 ? -21.290 -0.731 22.419 1.00 92.06 84 MET A C 1
ATOM 683 O O . MET A 1 84 ? -21.920 -0.596 23.464 1.00 92.06 84 MET A O 1
ATOM 687 N N . GLN A 1 85 ? -20.270 0.066 22.100 1.00 94.25 85 GLN A N 1
ATOM 688 C CA . GLN A 1 85 ? -19.811 1.175 22.940 1.00 94.25 85 GLN A CA 1
ATOM 689 C C . GLN A 1 85 ? -20.942 2.173 23.249 1.00 94.25 85 GLN A C 1
ATOM 691 O O . GLN A 1 85 ? -20.982 2.726 24.347 1.00 94.25 85 GLN A O 1
ATOM 696 N N . GLY A 1 86 ? -21.874 2.377 22.309 1.00 91.88 86 GLY A N 1
ATOM 697 C CA . GLY A 1 86 ? -23.045 3.237 22.499 1.00 91.88 86 GLY A CA 1
ATOM 698 C C . GLY A 1 86 ? -24.128 2.652 23.413 1.00 91.88 86 GLY A C 1
ATOM 699 O O . GLY A 1 86 ? -24.914 3.413 23.967 1.00 91.88 86 GLY A O 1
ATOM 700 N N . ILE A 1 87 ? -24.164 1.328 23.586 1.00 95.31 87 ILE A N 1
ATOM 701 C CA . ILE A 1 87 ? -25.179 0.624 24.390 1.00 95.31 87 ILE A CA 1
ATOM 702 C C . ILE A 1 87 ? -24.698 0.415 25.830 1.00 95.31 87 ILE A C 1
ATOM 704 O O . ILE A 1 87 ? -25.497 0.418 26.761 1.00 95.31 87 ILE A O 1
ATOM 708 N N . VAL A 1 88 ? -23.397 0.209 26.035 1.00 94.06 88 VAL A N 1
ATOM 709 C CA . VAL A 1 88 ? -22.881 -0.161 27.355 1.00 94.06 88 VAL A CA 1
ATOM 710 C C . VAL A 1 88 ? -22.820 1.048 28.289 1.00 94.06 88 VAL A C 1
ATOM 712 O O . VAL A 1 88 ? -22.134 2.026 28.011 1.00 94.06 88 VAL A O 1
ATOM 715 N N . GLU A 1 89 ? -23.481 0.957 29.444 1.00 93.88 89 GLU A N 1
ATOM 716 C CA . GLU A 1 89 ? -23.484 2.019 30.462 1.00 93.88 89 GLU A CA 1
ATOM 717 C C . GLU A 1 89 ? -22.191 2.055 31.290 1.00 93.88 89 GLU A C 1
ATOM 719 O O . GLU A 1 89 ? -21.725 3.124 31.686 1.00 93.88 89 GLU A O 1
ATOM 724 N N . SER A 1 90 ? -21.575 0.891 31.516 1.00 95.38 90 SER A N 1
ATOM 725 C CA . SER A 1 90 ? -20.377 0.768 32.348 1.00 95.38 90 SER A CA 1
ATOM 726 C C . SER A 1 90 ? -19.154 1.438 31.717 1.00 95.38 90 SER A C 1
ATOM 728 O O . SER A 1 90 ? -18.718 1.087 30.617 1.00 95.38 90 SER A O 1
ATOM 730 N N . GLN A 1 91 ? -18.530 2.350 32.465 1.00 94.94 91 GLN A N 1
ATOM 731 C CA . GLN A 1 91 ? -17.349 3.086 32.014 1.00 94.94 91 GLN A CA 1
ATOM 732 C C . GLN A 1 91 ? -16.145 2.174 31.746 1.00 94.94 91 GLN A C 1
ATOM 734 O O . GLN A 1 91 ? -15.390 2.402 30.803 1.00 94.94 91 GLN A O 1
ATOM 739 N N . SER A 1 92 ? -15.974 1.108 32.533 1.00 92.75 92 SER A N 1
ATOM 740 C CA . SER A 1 92 ? -14.872 0.159 32.335 1.00 92.75 92 SER A CA 1
ATOM 741 C C . SER A 1 92 ? -15.014 -0.612 31.022 1.00 92.75 92 SER A C 1
ATOM 743 O O . SER A 1 92 ? -14.024 -0.847 30.330 1.00 92.75 92 SER A O 1
ATOM 745 N N . ALA A 1 93 ? -16.242 -0.953 30.636 1.00 92.00 93 ALA A N 1
ATOM 746 C CA . ALA A 1 93 ? -16.520 -1.619 29.373 1.00 92.00 93 ALA A CA 1
ATOM 747 C C . ALA A 1 93 ? -16.384 -0.671 28.170 1.00 92.00 93 ALA A C 1
ATOM 749 O O . ALA A 1 93 ? -15.860 -1.092 27.140 1.00 92.00 93 ALA A O 1
ATOM 750 N N . LYS A 1 94 ? -16.739 0.617 28.313 1.00 94.56 94 LYS A N 1
ATOM 751 C CA . LYS A 1 94 ? -16.443 1.639 27.291 1.00 94.56 94 LYS A CA 1
ATOM 752 C C . LYS A 1 94 ? -14.943 1.765 27.031 1.00 94.56 94 LYS A C 1
ATOM 754 O O . LYS A 1 94 ? -14.527 1.689 25.882 1.00 94.56 94 LYS A O 1
ATOM 759 N N . ILE A 1 95 ? -14.130 1.865 28.087 1.00 94.25 95 ILE A N 1
ATOM 760 C CA . ILE A 1 95 ? -12.664 1.953 27.965 1.00 94.25 95 ILE A CA 1
ATOM 761 C C . ILE A 1 95 ? -12.091 0.702 27.280 1.00 94.25 95 ILE A C 1
ATOM 763 O O . ILE A 1 95 ? -11.210 0.810 26.427 1.00 94.25 95 ILE A O 1
ATOM 767 N N . ARG A 1 96 ? -12.598 -0.495 27.611 1.00 93.00 96 ARG A N 1
ATOM 768 C CA . ARG A 1 96 ? -12.198 -1.734 26.921 1.00 93.00 96 ARG A CA 1
ATOM 769 C C . ARG A 1 96 ? -12.563 -1.698 25.435 1.00 93.00 96 ARG A C 1
ATOM 771 O O . ARG A 1 96 ? -11.698 -1.969 24.609 1.00 93.00 96 ARG A O 1
ATOM 778 N N . ALA A 1 97 ? -13.793 -1.312 25.094 1.00 93.38 97 ALA A N 1
ATOM 779 C CA . ALA A 1 97 ? -14.233 -1.201 23.703 1.00 93.38 97 ALA A CA 1
ATOM 780 C C . ALA A 1 97 ? -13.396 -0.182 22.908 1.00 93.38 97 ALA A C 1
ATOM 782 O O . ALA A 1 97 ? -12.993 -0.470 21.785 1.00 93.38 97 ALA A O 1
ATOM 783 N N . GLU A 1 98 ? -13.068 0.972 23.494 1.00 95.69 98 GLU A N 1
ATOM 784 C CA . GLU A 1 98 ? -12.196 1.978 22.872 1.00 95.69 98 GLU A CA 1
ATOM 785 C C . GLU A 1 98 ? -10.794 1.442 22.585 1.00 95.69 98 GLU A C 1
ATOM 787 O O . GLU A 1 98 ? -10.242 1.691 21.511 1.00 95.69 98 GLU A O 1
ATOM 792 N N . ASN A 1 99 ? -10.218 0.690 23.524 1.00 95.38 99 ASN A N 1
ATOM 793 C CA . ASN A 1 99 ? -8.908 0.078 23.333 1.00 95.38 99 ASN A CA 1
ATOM 794 C C . ASN A 1 99 ? -8.926 -0.954 22.196 1.00 95.38 99 ASN A C 1
ATOM 796 O O . ASN A 1 99 ? -8.004 -0.963 21.380 1.00 95.38 99 ASN A O 1
ATOM 800 N N . GLU A 1 100 ? -9.978 -1.769 22.089 1.00 94.56 100 GLU A N 1
ATOM 801 C CA . GLU A 1 100 ? -10.127 -2.725 20.983 1.00 94.56 100 GLU A CA 1
ATOM 802 C C . GLU A 1 100 ? -10.364 -2.031 19.634 1.00 94.56 100 GLU A C 1
ATOM 804 O O . GLU A 1 100 ? -9.746 -2.397 18.634 1.00 94.56 100 GLU A O 1
ATOM 809 N N . ILE A 1 101 ? -11.164 -0.960 19.597 1.00 95.62 101 ILE A N 1
ATOM 810 C CA . ILE A 1 101 ? -11.340 -0.139 18.388 1.00 95.62 101 ILE A CA 1
ATOM 811 C C . ILE A 1 101 ? -9.994 0.438 17.928 1.00 95.62 101 ILE A C 1
ATOM 813 O O . ILE A 1 101 ? -9.675 0.360 16.742 1.00 95.62 101 ILE A O 1
ATOM 817 N N . ARG A 1 102 ? -9.162 0.950 18.848 1.00 96.06 102 ARG A N 1
ATOM 818 C CA . ARG A 1 102 ? -7.819 1.453 18.507 1.00 96.06 102 ARG A CA 1
ATOM 819 C C . ARG A 1 102 ? -6.914 0.360 17.939 1.00 96.06 102 ARG A C 1
ATOM 821 O O . ARG A 1 102 ? -6.187 0.625 16.983 1.00 96.06 102 ARG A O 1
ATOM 828 N N . LYS A 1 103 ? -6.945 -0.858 18.495 1.00 95.00 103 LYS A N 1
ATOM 829 C CA . LYS A 1 103 ? -6.179 -1.995 17.953 1.00 95.00 103 LYS A CA 1
ATOM 830 C C . LYS A 1 103 ? -6.614 -2.318 16.521 1.00 95.00 103 LYS A C 1
ATOM 832 O O . LYS A 1 103 ? -5.755 -2.455 15.649 1.00 95.00 103 LYS A O 1
ATOM 837 N N . LEU A 1 104 ? -7.924 -2.366 16.266 1.00 94.94 104 LEU A N 1
ATOM 838 C CA . LEU A 1 104 ? -8.469 -2.588 14.924 1.00 94.94 104 LEU A CA 1
ATOM 839 C C . LEU A 1 104 ? -8.077 -1.469 13.952 1.00 94.94 104 LEU A C 1
ATOM 841 O O . LEU A 1 104 ? -7.675 -1.765 12.831 1.00 94.94 104 LEU A O 1
ATOM 845 N N . ASP A 1 105 ? -8.111 -0.202 14.371 1.00 96.12 105 ASP A N 1
ATOM 846 C CA . ASP A 1 105 ? -7.692 0.930 13.530 1.00 96.12 105 ASP A CA 1
ATOM 847 C C . ASP A 1 105 ? -6.221 0.811 13.094 1.00 96.12 105 ASP A C 1
ATOM 849 O O . ASP A 1 105 ? -5.897 1.006 11.918 1.00 96.12 105 ASP A O 1
ATOM 853 N N . VAL A 1 106 ? -5.327 0.417 14.010 1.00 94.94 106 VAL A N 1
ATOM 854 C CA . VAL A 1 106 ? -3.909 0.171 13.696 1.00 94.94 106 VAL A CA 1
ATOM 855 C C . VAL A 1 106 ? -3.751 -0.982 12.700 1.00 94.94 106 VAL A C 1
ATOM 857 O O . VAL A 1 106 ? -2.957 -0.876 11.759 1.00 94.94 106 VAL A O 1
ATOM 860 N N . GLN A 1 107 ? -4.513 -2.067 12.862 1.00 94.12 107 GLN A N 1
ATOM 861 C CA . GLN A 1 107 ? -4.486 -3.190 11.924 1.00 94.12 107 GLN A CA 1
ATOM 862 C C . GLN A 1 107 ? -5.019 -2.806 10.545 1.00 94.12 107 GLN A C 1
ATOM 864 O O . GLN A 1 107 ? -4.343 -3.065 9.552 1.00 94.12 107 GLN A O 1
ATOM 869 N N . ILE A 1 108 ? -6.166 -2.127 10.469 1.00 95.50 108 ILE A N 1
ATOM 870 C CA . ILE A 1 108 ? -6.738 -1.635 9.210 1.00 95.50 108 ILE A CA 1
ATOM 871 C C . ILE A 1 108 ? -5.714 -0.757 8.486 1.00 95.50 108 ILE A C 1
ATOM 873 O O . ILE A 1 108 ? -5.477 -0.940 7.293 1.00 95.50 108 ILE A O 1
ATOM 877 N N . ALA A 1 109 ? -5.053 0.160 9.199 1.00 93.25 109 ALA A N 1
ATOM 878 C CA . ALA A 1 109 ? -4.015 1.010 8.620 1.00 93.25 109 ALA A CA 1
ATOM 879 C C . ALA A 1 109 ? -2.792 0.214 8.128 1.00 93.25 109 ALA A C 1
ATOM 881 O O . ALA A 1 109 ? -2.162 0.600 7.142 1.00 93.25 109 ALA A O 1
ATOM 882 N N . ARG A 1 110 ? -2.431 -0.889 8.796 1.00 93.81 110 ARG A N 1
ATOM 883 C CA . ARG A 1 110 ? -1.346 -1.783 8.362 1.00 93.81 110 ARG A CA 1
ATOM 884 C C . ARG A 1 110 ? -1.723 -2.556 7.095 1.00 93.81 110 ARG A C 1
ATOM 886 O O . ARG A 1 110 ? -0.928 -2.582 6.159 1.00 93.81 110 ARG A O 1
ATOM 893 N N . VAL A 1 111 ? -2.920 -3.144 7.048 1.00 94.31 111 VAL A N 1
ATOM 894 C CA . VAL A 1 111 ? -3.406 -3.909 5.885 1.00 94.31 111 VAL A CA 1
ATOM 895 C C . VAL A 1 111 ? -3.599 -2.988 4.676 1.00 94.31 111 VAL A C 1
ATOM 897 O O . VAL A 1 111 ? -3.171 -3.336 3.579 1.00 94.31 111 VAL A O 1
ATOM 900 N N . LYS A 1 112 ? -4.129 -1.770 4.873 1.00 94.88 112 LYS A N 1
ATOM 901 C CA . LYS A 1 112 ? -4.225 -0.744 3.817 1.00 94.88 112 LYS A CA 1
ATOM 902 C C . LYS A 1 112 ? -2.861 -0.390 3.230 1.00 94.88 112 LYS A C 1
ATOM 904 O O . LYS A 1 112 ? -2.685 -0.507 2.026 1.00 94.88 112 LYS A O 1
ATOM 909 N N . ARG A 1 113 ? -1.868 -0.078 4.071 1.00 91.75 113 ARG A N 1
ATOM 910 C CA . ARG A 1 113 ? -0.497 0.203 3.606 1.00 91.75 113 ARG A CA 1
ATOM 911 C C . ARG A 1 113 ? 0.119 -0.961 2.832 1.00 91.75 113 ARG A C 1
ATOM 913 O O . ARG A 1 113 ? 0.887 -0.740 1.902 1.00 91.75 113 ARG A O 1
ATOM 920 N N . LEU A 1 114 ? -0.182 -2.203 3.210 1.00 91.88 114 LEU A N 1
ATOM 921 C CA . LEU A 1 114 ? 0.285 -3.363 2.454 1.00 91.88 114 LEU A CA 1
ATOM 922 C C . LEU A 1 114 ? -0.421 -3.484 1.100 1.00 91.88 114 LEU A C 1
ATOM 924 O O . LEU A 1 114 ? 0.250 -3.686 0.093 1.00 91.88 114 LEU A O 1
ATOM 928 N N . ARG A 1 115 ? -1.742 -3.286 1.058 1.00 94.56 115 ARG A N 1
ATOM 929 C CA . ARG A 1 115 ? -2.503 -3.229 -0.195 1.00 94.56 115 ARG A CA 1
ATOM 930 C C . ARG A 1 115 ? -1.960 -2.141 -1.122 1.00 94.56 115 ARG A C 1
ATOM 932 O O . ARG A 1 115 ? -1.742 -2.417 -2.295 1.00 94.56 115 ARG A O 1
ATOM 939 N N . ASP A 1 116 ? -1.666 -0.955 -0.600 1.00 89.44 116 ASP A N 1
ATOM 940 C CA . ASP A 1 116 ? -1.105 0.154 -1.381 1.00 89.44 116 ASP A CA 1
ATOM 941 C C . ASP A 1 116 ? 0.299 -0.170 -1.918 1.00 89.44 116 ASP A C 1
ATOM 943 O O . ASP A 1 116 ? 0.626 0.179 -3.052 1.00 89.44 116 ASP A O 1
ATOM 947 N N . ARG A 1 117 ? 1.126 -0.897 -1.150 1.00 88.31 117 ARG A N 1
ATOM 948 C CA . ARG A 1 117 ? 2.424 -1.402 -1.631 1.00 88.31 117 ARG A CA 1
ATOM 949 C C . ARG A 1 117 ? 2.269 -2.428 -2.751 1.00 88.31 117 ARG A C 1
ATOM 951 O O . ARG A 1 117 ? 3.005 -2.346 -3.730 1.00 88.31 117 ARG A O 1
ATOM 958 N N . VAL A 1 118 ? 1.301 -3.341 -2.643 1.00 89.50 118 VAL A N 1
ATOM 959 C CA . VAL A 1 118 ? 0.972 -4.294 -3.717 1.00 89.50 118 VAL A CA 1
ATOM 960 C C . VAL A 1 118 ? 0.543 -3.547 -4.982 1.00 89.50 118 VAL A C 1
ATOM 962 O O . VAL A 1 118 ? 1.060 -3.833 -6.056 1.00 89.50 118 VAL A O 1
ATOM 965 N N . VAL A 1 119 ? -0.324 -2.537 -4.859 1.00 90.50 119 VAL A N 1
ATOM 966 C CA . VAL A 1 119 ? -0.731 -1.679 -5.987 1.00 90.50 119 VAL A CA 1
ATOM 967 C C . VAL A 1 119 ? 0.478 -0.988 -6.610 1.00 90.50 119 VAL A C 1
ATOM 969 O O . VAL A 1 119 ? 0.662 -1.067 -7.819 1.00 90.50 119 VAL A O 1
ATOM 972 N N . GLY A 1 120 ? 1.339 -0.367 -5.800 1.00 86.81 120 GLY A N 1
ATOM 973 C CA . GLY A 1 120 ? 2.533 0.317 -6.295 1.00 86.81 120 GLY A CA 1
ATOM 974 C C . GLY A 1 120 ? 3.525 -0.618 -6.995 1.00 86.81 120 GLY A C 1
ATOM 975 O O . GLY A 1 120 ? 4.146 -0.219 -7.978 1.00 86.81 120 GLY A O 1
ATOM 976 N N . ALA A 1 121 ? 3.656 -1.861 -6.528 1.00 86.56 121 ALA A N 1
ATOM 977 C CA . ALA A 1 121 ? 4.477 -2.871 -7.188 1.00 86.56 121 ALA A CA 1
ATOM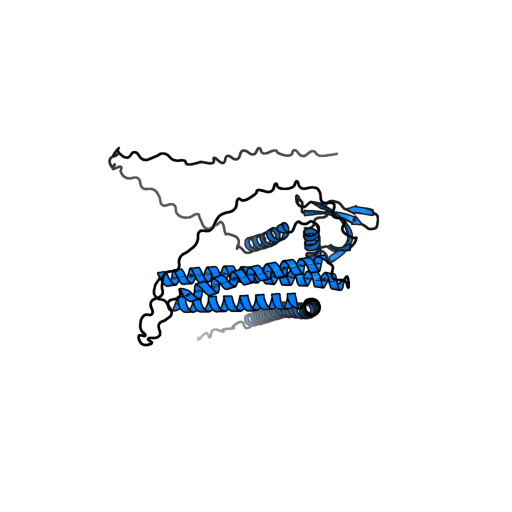 978 C C . ALA A 1 121 ? 3.877 -3.306 -8.531 1.00 86.56 121 ALA A C 1
ATOM 980 O O . ALA A 1 121 ? 4.611 -3.424 -9.508 1.00 86.56 121 ALA A O 1
ATOM 981 N N . ILE A 1 122 ? 2.553 -3.478 -8.601 1.00 87.00 122 ILE A N 1
ATOM 982 C CA . ILE A 1 122 ? 1.863 -3.782 -9.859 1.00 87.00 122 ILE A CA 1
ATOM 983 C C . ILE A 1 122 ? 2.026 -2.638 -10.861 1.00 87.00 122 ILE A C 1
ATOM 985 O O . ILE A 1 122 ? 2.342 -2.896 -12.016 1.00 87.00 122 ILE A O 1
ATOM 989 N N . GLU A 1 123 ? 1.851 -1.385 -10.435 1.00 87.19 123 GLU A N 1
ATOM 990 C CA . GLU A 1 123 ? 2.059 -0.219 -11.301 1.00 87.19 123 GLU A CA 1
ATOM 991 C C . GLU A 1 123 ? 3.484 -0.191 -11.864 1.00 87.19 123 GLU A C 1
ATOM 993 O O . GLU A 1 123 ? 3.686 0.089 -13.044 1.00 87.19 123 GLU A O 1
ATOM 998 N N . GLU A 1 124 ? 4.481 -0.516 -11.041 1.00 84.31 124 GLU A N 1
ATOM 999 C CA . GLU A 1 124 ? 5.872 -0.565 -11.483 1.00 84.31 124 GLU A CA 1
ATOM 1000 C C . GLU A 1 124 ? 6.118 -1.687 -12.497 1.00 84.31 124 GLU A C 1
ATOM 1002 O O . GLU A 1 124 ? 6.747 -1.449 -13.528 1.00 84.31 124 GLU A O 1
ATOM 1007 N N . ILE A 1 125 ? 5.568 -2.879 -12.255 1.00 83.75 125 ILE A N 1
ATOM 1008 C CA . ILE A 1 125 ? 5.653 -4.007 -13.191 1.00 83.75 125 ILE A CA 1
ATOM 1009 C C . ILE A 1 125 ? 4.930 -3.673 -14.497 1.00 83.75 125 ILE A C 1
ATOM 1011 O O . ILE A 1 125 ? 5.466 -3.938 -15.571 1.00 83.75 125 ILE A O 1
ATOM 1015 N N . ALA A 1 126 ? 3.751 -3.050 -14.434 1.00 85.00 126 ALA A N 1
ATOM 1016 C CA . ALA A 1 126 ? 2.988 -2.647 -15.611 1.00 85.00 126 ALA A CA 1
ATOM 1017 C C . ALA A 1 126 ? 3.790 -1.674 -16.490 1.00 85.00 126 ALA A C 1
ATOM 1019 O O . ALA A 1 126 ? 3.886 -1.877 -17.700 1.00 85.00 126 ALA A O 1
ATOM 1020 N N . LEU A 1 127 ? 4.433 -0.676 -15.872 1.00 82.44 127 LEU A N 1
ATOM 1021 C CA . LEU A 1 127 ? 5.282 0.293 -16.570 1.00 82.44 127 LEU A CA 1
ATOM 1022 C C . LEU A 1 127 ? 6.503 -0.364 -17.229 1.00 82.44 127 LEU A C 1
ATOM 1024 O O . LEU A 1 127 ? 6.866 0.000 -18.346 1.00 82.44 127 LEU A O 1
ATOM 1028 N N . VAL A 1 128 ? 7.141 -1.334 -16.565 1.00 80.81 128 VAL A N 1
ATOM 1029 C CA . VAL A 1 128 ? 8.269 -2.080 -17.149 1.00 80.81 128 VAL A CA 1
ATOM 1030 C C . VAL A 1 128 ? 7.788 -2.961 -18.300 1.00 80.81 128 VAL A C 1
ATOM 1032 O O . VAL A 1 128 ? 8.377 -2.922 -19.379 1.00 80.81 128 VAL A O 1
ATOM 1035 N N . THR A 1 129 ? 6.684 -3.686 -18.116 1.00 80.56 129 THR A N 1
ATOM 1036 C CA . THR A 1 129 ? 6.146 -4.637 -19.104 1.00 80.56 129 THR A CA 1
ATOM 1037 C C . THR A 1 129 ? 5.711 -3.944 -20.398 1.00 80.56 129 THR A C 1
ATOM 1039 O O . THR A 1 129 ? 5.866 -4.497 -21.485 1.00 80.56 129 THR A O 1
ATOM 1042 N N . GLU A 1 130 ? 5.219 -2.705 -20.313 1.00 79.38 130 GLU A N 1
ATOM 1043 C CA . GLU A 1 130 ? 4.889 -1.902 -21.497 1.00 79.38 130 GLU A CA 1
ATOM 1044 C C . GLU A 1 130 ? 6.137 -1.535 -22.320 1.00 79.38 130 GLU A C 1
ATOM 1046 O O . GLU A 1 130 ? 6.075 -1.430 -23.544 1.00 79.38 130 GLU A O 1
ATOM 1051 N N . THR A 1 131 ? 7.291 -1.389 -21.664 1.00 76.75 131 THR A N 1
ATOM 1052 C CA . THR A 1 131 ? 8.563 -1.060 -22.330 1.00 76.75 131 THR A CA 1
ATOM 1053 C C . THR A 1 131 ? 9.378 -2.279 -22.750 1.00 76.75 131 THR A C 1
ATOM 1055 O O . THR A 1 131 ? 10.148 -2.207 -23.708 1.00 76.75 131 THR A O 1
ATOM 1058 N N . SER A 1 132 ? 9.215 -3.400 -22.055 1.00 70.69 132 SER A N 1
ATOM 1059 C CA . SER A 1 132 ? 9.923 -4.649 -22.300 1.00 70.69 132 SER A CA 1
ATOM 1060 C C . SER A 1 132 ? 8.948 -5.804 -22.144 1.00 70.69 132 SER A C 1
ATOM 1062 O O . SER A 1 132 ? 8.458 -6.050 -21.049 1.00 70.69 132 SER A O 1
ATOM 1064 N N . SER A 1 133 ? 8.707 -6.561 -23.214 1.00 69.31 133 SER A N 1
ATOM 1065 C CA . SER A 1 133 ? 7.794 -7.716 -23.245 1.00 69.31 133 SER A CA 1
ATOM 1066 C C . SER A 1 133 ? 8.210 -8.900 -22.353 1.00 69.31 133 SER A C 1
ATOM 1068 O O . SER A 1 133 ? 7.694 -10.002 -22.519 1.00 69.31 133 SER A O 1
ATOM 1070 N N . VAL A 1 134 ? 9.183 -8.718 -21.460 1.00 74.75 134 VAL A N 1
ATOM 1071 C CA . VAL A 1 134 ? 9.760 -9.753 -20.604 1.00 74.75 134 VAL A CA 1
ATOM 1072 C C . VAL A 1 134 ? 9.724 -9.249 -19.166 1.00 74.75 134 VAL A C 1
ATOM 1074 O O . VAL A 1 134 ? 10.419 -8.294 -18.824 1.00 74.75 134 VAL A O 1
ATOM 1077 N N . THR A 1 135 ? 8.924 -9.902 -18.322 1.00 73.19 135 THR A N 1
ATOM 1078 C CA . THR A 1 135 ? 8.987 -9.732 -16.864 1.00 73.19 135 THR A CA 1
ATOM 1079 C C . THR A 1 135 ? 10.354 -10.199 -16.383 1.00 73.19 135 THR A C 1
ATOM 1081 O O . THR A 1 135 ? 10.761 -11.320 -16.699 1.00 73.19 135 THR A O 1
ATOM 1084 N N . THR A 1 136 ? 11.074 -9.369 -15.636 1.00 80.88 136 THR A N 1
ATOM 1085 C CA . THR A 1 136 ? 12.421 -9.734 -15.189 1.00 80.88 136 THR A CA 1
ATOM 1086 C C . THR A 1 136 ? 12.358 -10.717 -14.013 1.00 80.88 136 THR A C 1
ATOM 1088 O O . THR A 1 136 ? 11.393 -10.727 -13.248 1.00 80.88 136 THR A O 1
ATOM 1091 N N . GLU A 1 137 ? 13.395 -11.542 -13.817 1.00 82.44 137 GLU A N 1
ATOM 1092 C CA . GLU A 1 137 ? 13.505 -12.399 -12.618 1.00 82.44 137 GLU A CA 1
ATOM 1093 C C . GLU A 1 137 ? 13.429 -11.581 -11.315 1.00 82.44 137 GLU A C 1
ATOM 1095 O O . GLU A 1 137 ? 12.917 -12.059 -10.300 1.00 82.44 137 GLU A O 1
ATOM 1100 N N . LEU A 1 138 ? 13.889 -10.323 -11.361 1.00 76.88 138 LEU A N 1
ATOM 1101 C CA . LEU A 1 138 ? 13.799 -9.371 -10.257 1.00 76.88 138 LEU A CA 1
ATOM 1102 C C . LEU A 1 138 ? 12.338 -9.037 -9.914 1.00 76.88 138 LEU A C 1
ATOM 1104 O O . LEU A 1 138 ? 11.987 -8.978 -8.736 1.00 76.88 138 LEU A O 1
ATOM 1108 N N . ASP A 1 139 ? 11.483 -8.865 -10.926 1.00 81.12 139 ASP A N 1
ATOM 1109 C CA . ASP A 1 139 ? 10.055 -8.591 -10.732 1.00 81.12 139 ASP A CA 1
ATOM 1110 C C . ASP A 1 139 ? 9.354 -9.794 -10.095 1.00 81.12 139 ASP A C 1
ATOM 1112 O O . ASP A 1 139 ? 8.585 -9.639 -9.147 1.00 81.12 139 ASP A O 1
ATOM 1116 N N . GLN A 1 140 ? 9.685 -11.011 -10.540 1.00 84.44 140 GLN A N 1
ATOM 1117 C CA . GLN A 1 140 ? 9.153 -12.237 -9.937 1.00 84.44 140 GLN A CA 1
ATOM 1118 C C . GLN A 1 140 ? 9.589 -12.405 -8.479 1.00 84.44 140 GLN A C 1
ATOM 1120 O O . GLN A 1 140 ? 8.805 -12.861 -7.647 1.00 84.44 140 GLN A O 1
ATOM 1125 N N . GLN A 1 141 ? 10.828 -12.035 -8.146 1.00 86.75 141 GLN A N 1
ATOM 1126 C CA . GLN A 1 141 ? 11.294 -12.077 -6.764 1.00 86.75 141 GLN A CA 1
ATOM 1127 C C . GLN A 1 141 ? 10.557 -11.058 -5.887 1.00 86.75 141 GLN A C 1
ATOM 1129 O O . GLN A 1 141 ? 10.122 -11.412 -4.793 1.00 86.75 141 GLN A O 1
ATOM 1134 N N . ALA A 1 142 ? 10.347 -9.836 -6.384 1.00 82.12 142 ALA A N 1
ATOM 1135 C CA . ALA A 1 142 ? 9.582 -8.817 -5.670 1.00 82.12 142 ALA A CA 1
ATOM 1136 C C . ALA A 1 142 ? 8.128 -9.255 -5.415 1.00 82.12 142 ALA A C 1
ATOM 1138 O O . ALA A 1 142 ? 7.597 -9.003 -4.333 1.00 82.12 142 ALA A O 1
ATOM 1139 N N . ILE A 1 143 ? 7.503 -9.953 -6.372 1.00 84.62 143 ILE A N 1
ATOM 1140 C CA . ILE A 1 143 ? 6.167 -10.543 -6.194 1.00 84.62 143 ILE A CA 1
ATOM 1141 C C . ILE A 1 143 ? 6.181 -11.577 -5.060 1.00 84.62 143 ILE A C 1
ATOM 1143 O O . ILE A 1 143 ? 5.374 -11.471 -4.140 1.00 84.62 143 ILE A O 1
ATOM 1147 N N . ARG A 1 144 ? 7.129 -12.525 -5.065 1.00 87.81 144 ARG A N 1
ATOM 1148 C CA . ARG A 1 144 ? 7.229 -13.558 -4.014 1.00 87.81 144 ARG A CA 1
ATOM 1149 C C . ARG A 1 144 ? 7.450 -12.967 -2.621 1.00 87.81 144 ARG A C 1
ATOM 1151 O O . ARG A 1 144 ? 6.877 -13.441 -1.637 1.00 87.81 144 ARG A O 1
ATOM 1158 N N . ASP A 1 145 ? 8.274 -11.927 -2.522 1.00 88.06 145 ASP A N 1
ATOM 1159 C CA . ASP A 1 145 ? 8.532 -11.248 -1.251 1.00 88.06 145 ASP A CA 1
ATOM 1160 C C . ASP A 1 145 ? 7.274 -10.526 -0.736 1.00 88.06 145 ASP A C 1
ATOM 1162 O O . ASP A 1 145 ? 6.962 -10.604 0.458 1.00 88.06 145 ASP A O 1
ATOM 1166 N N . LEU A 1 146 ? 6.498 -9.905 -1.634 1.00 86.25 146 LEU A N 1
ATOM 1167 C CA . LEU A 1 146 ? 5.200 -9.308 -1.305 1.00 86.25 146 LEU A CA 1
ATOM 1168 C C . LEU A 1 146 ? 4.184 -10.356 -0.853 1.00 86.25 146 LEU A C 1
ATOM 1170 O O . LEU A 1 146 ? 3.506 -10.146 0.149 1.00 86.25 146 LEU A O 1
ATOM 1174 N N . GLU A 1 147 ? 4.094 -11.496 -1.533 1.00 88.38 147 GLU A N 1
ATOM 1175 C CA . GLU A 1 147 ? 3.196 -12.591 -1.149 1.00 88.38 147 GLU A CA 1
ATOM 1176 C C . GLU A 1 147 ? 3.509 -13.119 0.250 1.00 88.38 147 GLU A C 1
ATOM 1178 O O . GLU A 1 147 ? 2.606 -13.312 1.069 1.00 88.38 147 GLU A O 1
ATOM 1183 N N . LYS A 1 148 ? 4.796 -13.282 0.573 1.00 92.06 148 LYS A N 1
ATOM 1184 C CA . LYS A 1 148 ? 5.234 -13.669 1.917 1.00 92.06 148 LYS A CA 1
ATOM 1185 C C . LYS A 1 148 ? 4.848 -12.619 2.960 1.00 92.06 148 LYS A C 1
ATOM 1187 O O . LYS A 1 148 ? 4.413 -12.972 4.059 1.00 92.06 148 LYS A O 1
ATOM 1192 N N . GLU A 1 149 ? 4.988 -11.334 2.641 1.00 89.94 149 GLU A N 1
ATOM 1193 C CA . GLU A 1 149 ? 4.574 -10.254 3.537 1.00 89.94 149 GLU A CA 1
ATOM 1194 C C . GLU A 1 149 ? 3.052 -10.237 3.755 1.00 89.94 149 GLU A C 1
ATOM 1196 O O . GLU A 1 149 ? 2.601 -10.120 4.899 1.00 89.94 149 GLU A O 1
ATOM 1201 N N . VAL A 1 150 ? 2.265 -10.434 2.693 1.00 89.75 150 VAL A N 1
ATOM 1202 C CA . VAL A 1 150 ? 0.804 -10.591 2.758 1.00 89.75 150 VAL A CA 1
ATOM 1203 C C . VAL A 1 150 ? 0.427 -11.777 3.631 1.00 89.75 150 VAL A C 1
ATOM 1205 O O . VAL A 1 150 ? -0.353 -11.602 4.567 1.00 89.75 150 VAL A O 1
ATOM 1208 N N . GLY A 1 151 ? 1.035 -12.945 3.418 1.00 91.00 151 GLY A N 1
ATOM 1209 C CA . GLY A 1 151 ? 0.811 -14.128 4.249 1.00 91.00 151 GLY A CA 1
ATOM 1210 C C . GLY A 1 151 ? 1.064 -13.859 5.736 1.00 91.00 151 GLY A C 1
ATOM 1211 O O . GLY A 1 151 ? 0.224 -14.179 6.579 1.00 91.00 151 GLY A O 1
ATOM 1212 N N . ASN A 1 152 ? 2.169 -13.184 6.067 1.00 90.94 152 ASN A N 1
ATOM 1213 C CA . ASN A 1 152 ? 2.509 -12.832 7.448 1.00 90.94 152 ASN A CA 1
ATOM 1214 C C . ASN A 1 152 ? 1.508 -11.848 8.079 1.00 90.94 152 ASN A C 1
ATOM 1216 O O . ASN A 1 152 ? 1.162 -11.979 9.260 1.00 90.94 152 ASN A O 1
ATOM 1220 N N . VAL A 1 153 ? 1.039 -10.851 7.320 1.00 88.81 153 VAL A N 1
ATOM 1221 C CA . VAL A 1 153 ? 0.055 -9.872 7.809 1.00 88.81 153 VAL A CA 1
ATOM 1222 C C . VAL A 1 153 ? -1.319 -10.511 7.994 1.00 88.81 153 VAL A C 1
ATOM 1224 O O . VAL A 1 153 ? -1.938 -10.292 9.035 1.00 88.81 153 VAL A O 1
ATOM 1227 N N . MET A 1 154 ? -1.757 -11.352 7.058 1.00 89.25 154 MET A N 1
ATOM 1228 C CA . MET A 1 154 ? -3.025 -12.081 7.155 1.00 89.25 154 MET A CA 1
ATOM 1229 C C . MET A 1 154 ? -3.026 -13.053 8.342 1.00 89.25 154 MET A C 1
ATOM 1231 O O . MET A 1 154 ? -3.974 -13.068 9.129 1.00 89.25 154 MET A O 1
ATOM 1235 N N . ALA A 1 155 ? -1.928 -13.789 8.546 1.00 89.94 155 ALA A N 1
ATOM 1236 C CA . ALA A 1 155 ? -1.759 -14.654 9.713 1.00 89.94 155 ALA A CA 1
ATOM 1237 C C . ALA A 1 155 ? -1.855 -13.857 11.026 1.00 89.94 155 ALA A C 1
ATOM 1239 O O . ALA A 1 155 ? -2.586 -14.247 11.935 1.00 89.94 155 ALA A O 1
ATOM 1240 N N . SER A 1 156 ? -1.194 -12.696 11.097 1.00 87.81 156 SER A N 1
ATOM 1241 C CA . SER A 1 156 ? -1.229 -11.819 12.277 1.00 87.81 156 SER A CA 1
ATOM 1242 C C . SER A 1 156 ? -2.621 -11.228 12.542 1.00 87.81 156 SER A C 1
ATOM 1244 O O . SER A 1 156 ? -2.996 -11.031 13.696 1.00 87.81 156 SER A O 1
ATOM 1246 N N . SER A 1 157 ? -3.388 -10.926 11.490 1.00 86.00 157 SER A N 1
ATOM 1247 C CA . SER A 1 157 ? -4.733 -10.346 11.608 1.00 86.00 157 SER A CA 1
ATOM 1248 C C . SER A 1 157 ? -5.742 -11.344 12.182 1.00 86.00 157 SER A C 1
ATOM 1250 O O . SER A 1 157 ? -6.523 -11.011 13.076 1.00 86.00 157 SER A O 1
ATOM 1252 N N . SER A 1 158 ? -5.644 -12.606 11.749 1.00 85.12 158 SER A N 1
ATOM 1253 C CA . SER A 1 158 ? -6.541 -13.687 12.175 1.00 85.12 158 SER A CA 1
ATOM 1254 C C . SER A 1 158 ? -6.533 -13.938 13.691 1.00 85.12 158 SER A C 1
ATOM 1256 O O . SER A 1 158 ? -7.571 -14.269 14.267 1.00 85.12 158 SER A O 1
ATOM 1258 N N . VAL A 1 159 ? -5.388 -13.712 14.347 1.00 86.00 159 VAL A N 1
ATOM 1259 C CA . VAL A 1 159 ? -5.214 -13.897 15.796 1.00 86.00 159 VAL A CA 1
ATOM 1260 C C . VAL A 1 159 ? -6.061 -12.897 16.586 1.00 86.00 159 VAL A C 1
ATOM 1262 O O . VAL A 1 159 ? -6.737 -13.283 17.536 1.00 86.00 159 VAL A O 1
ATOM 1265 N N . ILE A 1 160 ? -6.104 -11.630 16.161 1.00 79.81 160 ILE A N 1
ATOM 1266 C CA . ILE A 1 160 ? -6.775 -10.568 16.930 1.00 79.81 160 ILE A CA 1
ATOM 1267 C C . ILE A 1 160 ? -8.296 -10.742 16.925 1.00 79.81 160 ILE A C 1
ATOM 1269 O O . ILE A 1 160 ? -8.944 -10.557 17.956 1.00 79.81 160 ILE A O 1
ATOM 1273 N N . ILE A 1 161 ? -8.873 -11.155 15.792 1.00 77.56 161 ILE A N 1
ATOM 1274 C CA . ILE A 1 161 ? -10.320 -11.397 15.680 1.00 77.56 161 ILE A CA 1
ATOM 1275 C C . ILE A 1 161 ? -10.739 -12.606 16.533 1.00 77.56 161 ILE A C 1
ATOM 1277 O O . ILE A 1 161 ? -11.819 -12.608 17.125 1.00 77.56 161 ILE A O 1
ATOM 1281 N N . GLY A 1 162 ? -9.883 -13.629 16.615 1.00 78.75 162 GLY A N 1
ATOM 1282 C CA . GLY A 1 162 ? -10.131 -14.813 17.438 1.00 78.75 162 GLY A CA 1
ATOM 1283 C C . GLY A 1 162 ? -10.152 -14.520 18.941 1.00 78.75 162 GLY A C 1
ATOM 1284 O O . GLY A 1 162 ? -10.923 -15.146 19.668 1.00 78.75 162 GLY A O 1
ATOM 1285 N N . GLU A 1 163 ? -9.344 -13.565 19.403 1.00 78.00 163 GLU A N 1
ATOM 1286 C CA . GLU A 1 163 ? -9.313 -13.141 20.809 1.00 78.00 163 GLU A CA 1
ATOM 1287 C C . GLU A 1 163 ? -10.485 -12.219 21.162 1.00 78.00 163 GLU A C 1
ATOM 1289 O O . GLU A 1 163 ? -11.160 -12.437 22.167 1.00 78.00 163 GLU A O 1
ATOM 1294 N N . THR A 1 164 ? -10.809 -11.242 20.306 1.00 71.94 164 THR A N 1
ATOM 1295 C CA . THR A 1 164 ? -11.898 -10.283 20.586 1.00 71.94 164 THR A CA 1
ATOM 1296 C C . THR A 1 164 ? -13.273 -10.942 20.701 1.00 71.94 164 THR A C 1
ATOM 1298 O O . THR A 1 164 ? -14.145 -10.414 21.385 1.00 71.94 164 THR A O 1
ATOM 1301 N N . GLY A 1 165 ? -13.489 -12.095 20.065 1.00 67.75 165 GLY A N 1
ATOM 1302 C CA . GLY A 1 165 ? -14.756 -12.822 20.153 1.00 67.75 165 GLY A CA 1
ATOM 1303 C C . GLY A 1 165 ? -14.986 -13.572 21.469 1.00 67.75 165 GLY A C 1
ATOM 1304 O O . GLY A 1 165 ? -16.138 -13.847 21.788 1.00 67.75 165 GLY A O 1
ATOM 1305 N N . LYS A 1 166 ? -13.930 -13.913 22.222 1.00 75.44 166 LYS A N 1
ATOM 1306 C CA . LYS A 1 166 ? -14.036 -14.811 23.389 1.00 75.44 166 LYS A CA 1
ATOM 1307 C C . LYS A 1 166 ? -14.356 -14.097 24.700 1.00 75.44 166 LYS A C 1
ATOM 1309 O O . LYS A 1 166 ? -15.023 -14.677 25.548 1.00 75.44 166 LYS A O 1
ATOM 1314 N N . ASP A 1 167 ? -13.909 -12.851 24.845 1.00 68.31 167 ASP A N 1
ATOM 1315 C CA . ASP A 1 167 ? -14.017 -12.105 26.108 1.00 68.31 167 ASP A CA 1
ATOM 1316 C C . ASP A 1 167 ? -15.139 -11.067 26.117 1.00 68.31 167 ASP A C 1
ATOM 1318 O O . ASP A 1 167 ? -15.421 -10.448 27.150 1.00 68.31 167 ASP A O 1
ATOM 1322 N N . LEU A 1 168 ? -15.787 -10.839 24.970 1.00 65.69 168 LEU A N 1
ATOM 1323 C CA . LEU A 1 168 ? -17.025 -10.081 24.980 1.00 65.69 168 LEU A CA 1
ATOM 1324 C C . LEU A 1 168 ? -18.033 -10.903 25.782 1.00 65.69 168 LEU A C 1
ATOM 1326 O O . LEU A 1 168 ? -18.217 -12.072 25.445 1.00 65.69 168 LEU A O 1
ATOM 1330 N N . PRO A 1 169 ? -18.666 -10.326 26.825 1.00 61.03 169 PRO A N 1
ATOM 1331 C CA . PRO A 1 169 ? -19.700 -11.028 27.557 1.00 61.03 169 PRO A CA 1
ATOM 1332 C C . PRO A 1 169 ? -20.730 -11.421 26.517 1.00 61.03 169 PRO A C 1
ATOM 1334 O O . PRO A 1 169 ? -21.390 -10.557 25.933 1.00 61.03 169 PRO A O 1
ATOM 1337 N N . GLU A 1 170 ? -20.777 -12.717 26.226 1.00 58.56 170 GLU A N 1
ATOM 1338 C CA . GLU A 1 170 ? -21.829 -13.319 25.444 1.00 58.56 170 GLU A CA 1
ATOM 1339 C C . GLU A 1 170 ? -23.094 -12.779 26.095 1.00 58.56 170 GLU A C 1
ATOM 1341 O O . GLU A 1 170 ? -23.316 -12.986 27.296 1.00 58.56 170 GLU A O 1
ATOM 1346 N N . GLN A 1 171 ? -23.821 -11.917 25.375 1.00 50.66 171 GLN A N 1
ATOM 1347 C CA . GLN A 1 171 ? -25.131 -11.493 25.822 1.00 50.66 171 GLN A CA 1
ATOM 1348 C C . GLN A 1 171 ? -25.884 -12.805 25.947 1.00 50.66 171 GLN A C 1
ATOM 1350 O O . GLN A 1 171 ? -26.321 -13.361 24.944 1.00 50.66 171 GLN A O 1
ATOM 1355 N N . LYS A 1 172 ? -25.950 -13.332 27.172 1.00 48.66 172 LYS A N 1
ATOM 1356 C CA . LYS A 1 172 ? -26.890 -14.363 27.551 1.00 48.66 172 LYS A CA 1
ATOM 1357 C C . LYS A 1 172 ? -28.249 -13.735 27.289 1.00 48.66 172 LYS A C 1
ATOM 1359 O O . LYS A 1 172 ? -28.839 -13.113 28.167 1.00 48.66 172 LYS A O 1
ATOM 1364 N N . GLU A 1 173 ? -28.731 -13.866 26.056 1.00 48.88 173 GLU A N 1
ATOM 1365 C CA . GLU A 1 173 ? -30.136 -14.144 25.852 1.00 48.88 173 GLU A CA 1
ATOM 1366 C C . GLU A 1 173 ? -30.477 -15.213 26.878 1.00 48.88 173 GLU A C 1
ATOM 1368 O O . GLU A 1 173 ? -29.797 -16.238 26.965 1.00 48.88 173 GLU A O 1
ATOM 1373 N N . TYR A 1 174 ? -31.436 -14.887 27.737 1.00 46.50 174 TYR A N 1
ATOM 1374 C CA . TYR A 1 174 ? -31.941 -15.723 28.810 1.00 46.50 174 TYR A CA 1
ATOM 1375 C C . TYR A 1 174 ? -32.431 -17.060 28.237 1.00 46.50 174 TYR A C 1
ATOM 1377 O O . TYR A 1 174 ? -33.621 -17.262 28.026 1.00 46.50 174 TYR A O 1
ATOM 1385 N N . THR A 1 175 ? -31.508 -17.975 27.974 1.00 50.56 175 THR A N 1
ATOM 1386 C CA . THR A 1 175 ? -31.785 -19.359 27.620 1.00 50.56 175 THR A CA 1
ATOM 1387 C C . THR A 1 175 ? -31.485 -20.197 28.852 1.00 50.56 175 THR A C 1
ATOM 1389 O O . THR A 1 175 ? -30.492 -19.984 29.550 1.00 50.56 175 THR A O 1
ATOM 1392 N N . GLN A 1 176 ? -32.446 -21.065 29.152 1.00 51.88 176 GLN A N 1
ATOM 1393 C CA . GLN A 1 176 ? -32.586 -21.904 30.337 1.00 51.88 176 GLN A CA 1
ATOM 1394 C C . GLN A 1 176 ? -31.302 -22.618 30.801 1.00 51.88 176 GLN A C 1
ATOM 1396 O O . GLN A 1 176 ? -30.404 -22.881 30.005 1.00 51.88 176 GLN A O 1
ATOM 1401 N N . PRO A 1 177 ? -31.223 -22.961 32.101 1.00 49.47 177 PRO A N 1
ATOM 1402 C CA . PRO A 1 177 ? -30.031 -23.544 32.701 1.00 49.47 177 PRO A CA 1
ATOM 1403 C C . PRO A 1 177 ? -29.804 -24.983 32.219 1.00 49.47 177 PRO A C 1
ATOM 1405 O O . PRO A 1 177 ? -30.507 -25.897 32.644 1.00 49.47 177 PRO A O 1
ATOM 1408 N N . GLU A 1 178 ? -28.774 -25.193 31.400 1.00 47.75 178 GLU A N 1
ATOM 1409 C CA . GLU A 1 178 ? -28.172 -26.514 31.213 1.00 47.75 178 GLU A CA 1
ATOM 1410 C C . GLU A 1 178 ? -26.962 -26.709 32.139 1.00 47.75 178 GLU A C 1
ATOM 1412 O O . GLU A 1 178 ? -26.204 -25.794 32.467 1.00 47.75 178 GLU A O 1
ATOM 1417 N N . THR A 1 179 ? -26.867 -27.942 32.621 1.00 55.34 179 THR A N 1
ATOM 1418 C CA . THR A 1 179 ? -26.050 -28.454 33.724 1.00 55.34 179 THR A CA 1
ATOM 1419 C C . THR A 1 179 ? -24.531 -28.379 33.502 1.00 55.34 179 THR A C 1
ATOM 1421 O O . THR A 1 179 ? -24.067 -28.471 32.367 1.00 55.34 179 THR A O 1
ATOM 1424 N N . PRO A 1 180 ? -23.726 -28.294 34.582 1.00 55.56 180 PRO A N 1
ATOM 1425 C CA . PRO A 1 180 ? -22.282 -28.095 34.496 1.00 55.56 180 PRO A CA 1
ATOM 1426 C C . PRO A 1 180 ? -21.544 -29.363 34.042 1.00 55.56 180 PRO A C 1
ATOM 1428 O O . PRO A 1 180 ? -21.654 -30.419 34.667 1.00 55.56 180 PRO A O 1
ATOM 1431 N N . ARG A 1 181 ? -20.731 -29.238 32.987 1.00 60.16 181 ARG A N 1
ATOM 1432 C CA . ARG A 1 181 ? -19.766 -30.258 32.556 1.00 60.16 181 ARG A CA 1
ATOM 1433 C C . ARG A 1 181 ? -18.375 -29.899 33.082 1.00 60.16 181 ARG A C 1
ATOM 1435 O O . ARG A 1 181 ? -17.863 -28.817 32.820 1.00 60.16 181 ARG A O 1
ATOM 1442 N N . VAL A 1 182 ? -17.797 -30.820 33.848 1.00 52.78 182 VAL A N 1
ATOM 1443 C CA . VAL A 1 182 ? -16.467 -30.733 34.466 1.00 52.78 182 VAL A CA 1
ATOM 1444 C C . VAL A 1 182 ? -15.400 -31.097 33.429 1.00 52.78 182 VAL A C 1
ATOM 1446 O O . VAL A 1 182 ? -15.458 -32.187 32.861 1.00 52.78 182 VAL A O 1
ATOM 1449 N N . GLU A 1 183 ? -14.418 -30.220 33.204 1.00 42.69 183 GLU A N 1
ATOM 1450 C CA . GLU A 1 183 ? -13.215 -30.517 32.413 1.00 42.69 183 GLU A CA 1
ATOM 1451 C C . GLU A 1 183 ? -11.959 -30.571 33.295 1.00 42.69 183 GLU A C 1
ATOM 1453 O O . GLU A 1 183 ? -11.785 -29.794 34.233 1.00 42.69 183 GLU A O 1
ATOM 1458 N N . ALA A 1 184 ? -11.111 -31.556 32.993 1.00 57.91 184 ALA A N 1
ATOM 1459 C CA . ALA A 1 184 ? -9.911 -31.942 33.727 1.00 57.91 184 ALA A CA 1
ATOM 1460 C C . ALA A 1 184 ? -8.691 -31.046 33.400 1.00 57.91 184 ALA A C 1
ATOM 1462 O O . ALA A 1 184 ? -8.615 -30.480 32.307 1.00 57.91 184 ALA A O 1
ATOM 1463 N N . PRO A 1 185 ? -7.706 -30.937 34.314 1.00 46.34 185 PRO A N 1
ATOM 1464 C CA . PRO A 1 185 ? -6.587 -30.006 34.184 1.00 46.34 185 PRO A CA 1
ATOM 1465 C C . PRO A 1 185 ? -5.554 -30.469 33.146 1.00 46.34 185 PRO A C 1
ATOM 1467 O O . PRO A 1 185 ? -5.110 -31.618 33.148 1.00 46.34 185 PRO A O 1
ATOM 1470 N N . ARG A 1 186 ? -5.132 -29.541 32.278 1.00 56.22 186 ARG A N 1
ATOM 1471 C CA . ARG A 1 186 ? -4.085 -29.736 31.267 1.00 56.22 186 ARG A CA 1
ATOM 1472 C C . ARG A 1 186 ? -2.743 -29.216 31.791 1.00 56.22 186 ARG A C 1
ATOM 1474 O O . ARG A 1 186 ? -2.650 -28.072 32.222 1.00 56.22 186 ARG A O 1
ATOM 1481 N N . VAL A 1 187 ? -1.720 -30.067 31.741 1.00 46.28 187 VAL A N 1
ATOM 1482 C CA . VAL A 1 187 ? -0.344 -29.791 32.190 1.00 46.28 187 VAL A CA 1
ATOM 1483 C C . VAL A 1 187 ? 0.466 -29.154 31.053 1.00 46.28 187 VAL A C 1
ATOM 1485 O O . VAL A 1 187 ? 0.469 -29.670 29.934 1.00 46.28 187 VAL A O 1
ATOM 1488 N N . GLU A 1 188 ? 1.151 -28.044 31.341 1.00 40.97 188 GLU A N 1
ATOM 1489 C CA . GLU A 1 188 ? 2.083 -27.356 30.435 1.00 40.97 188 GLU A CA 1
ATOM 1490 C C . GLU A 1 188 ? 3.519 -27.888 30.584 1.00 40.97 188 GLU A C 1
ATOM 1492 O O . GLU A 1 188 ? 3.994 -28.140 31.691 1.00 40.97 188 GLU A O 1
ATOM 1497 N N . ALA A 1 189 ? 4.220 -28.038 29.456 1.00 56.59 189 ALA A N 1
ATOM 1498 C CA . ALA A 1 189 ? 5.630 -28.419 29.392 1.00 56.59 189 ALA A CA 1
AT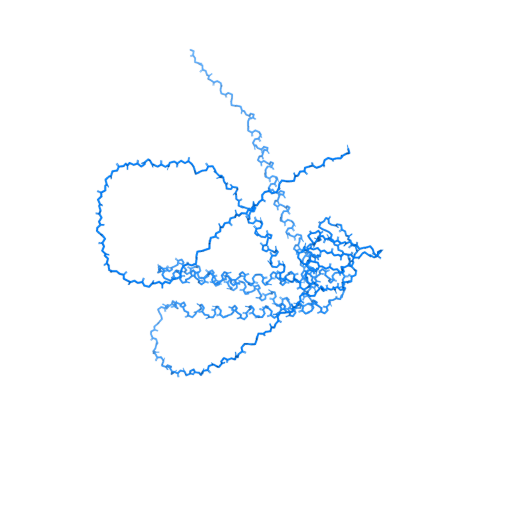OM 1499 C C . ALA A 1 189 ? 6.537 -27.180 29.208 1.00 56.59 189 ALA A C 1
ATOM 1501 O O . ALA A 1 189 ? 6.133 -26.226 28.537 1.00 56.59 189 ALA A O 1
ATOM 1502 N N . PRO A 1 190 ? 7.766 -27.181 29.761 1.00 47.69 190 PRO A N 1
ATOM 1503 C CA . PRO A 1 190 ? 8.632 -26.006 29.799 1.00 47.69 190 PRO A CA 1
ATOM 1504 C C . PRO A 1 190 ? 9.338 -25.752 28.458 1.00 47.69 190 PRO A C 1
ATOM 1506 O O . PRO A 1 190 ? 9.867 -26.663 27.820 1.00 47.69 190 PRO A O 1
ATOM 1509 N N . ARG A 1 191 ? 9.370 -24.479 28.050 1.00 51.34 191 ARG A N 1
ATOM 1510 C CA . ARG A 1 191 ? 10.003 -23.980 26.821 1.00 51.34 191 ARG A CA 1
ATOM 1511 C C . ARG A 1 191 ? 11.452 -23.562 27.100 1.00 51.34 191 ARG A C 1
ATOM 1513 O O . ARG A 1 191 ? 11.695 -22.751 27.985 1.00 51.34 191 ARG A O 1
ATOM 1520 N N . VAL A 1 192 ? 12.392 -24.100 26.324 1.00 44.19 192 VAL A N 1
ATOM 1521 C CA . VAL A 1 192 ? 13.833 -23.798 26.398 1.00 44.19 192 VAL A CA 1
ATOM 1522 C C . VAL A 1 192 ? 14.182 -22.657 25.433 1.00 44.19 192 VAL A C 1
ATOM 1524 O O . VAL A 1 192 ? 13.807 -22.700 24.260 1.00 44.19 192 VAL A O 1
ATOM 1527 N N . GLU A 1 193 ? 14.891 -21.641 25.929 1.00 41.31 193 GLU A N 1
ATOM 1528 C CA . GLU A 1 193 ? 15.430 -20.516 25.154 1.00 41.31 193 GLU A CA 1
ATOM 1529 C C . GLU A 1 193 ? 16.791 -20.865 24.531 1.00 41.31 193 GLU A C 1
ATOM 1531 O O . GLU A 1 193 ? 17.674 -21.407 25.194 1.00 41.31 193 GLU A O 1
ATOM 1536 N N . ALA A 1 194 ? 16.967 -20.528 23.250 1.00 57.28 194 ALA A N 1
ATOM 1537 C CA . ALA A 1 194 ? 18.229 -20.667 22.526 1.00 57.28 194 ALA A CA 1
ATOM 1538 C C . ALA A 1 194 ? 18.972 -19.314 22.440 1.00 57.28 194 ALA A C 1
ATOM 1540 O O . ALA A 1 194 ? 18.325 -18.268 22.322 1.00 57.28 194 ALA A O 1
ATOM 1541 N N . PRO A 1 195 ? 20.319 -19.314 22.467 1.00 46.97 195 PRO A N 1
ATOM 1542 C CA . PRO A 1 195 ? 21.126 -18.103 22.557 1.00 46.97 195 PRO A CA 1
ATOM 1543 C C . PRO A 1 195 ? 21.198 -17.342 21.225 1.00 46.97 195 PRO A C 1
ATOM 1545 O O . PRO A 1 195 ? 21.370 -17.915 20.148 1.00 46.97 195 PRO A O 1
ATOM 1548 N N . ARG A 1 196 ? 21.088 -16.014 21.323 1.00 52.56 196 ARG A N 1
ATOM 1549 C CA . ARG A 1 196 ? 21.103 -15.056 20.213 1.00 52.56 196 ARG A CA 1
ATOM 1550 C C . ARG A 1 196 ? 22.544 -14.713 19.823 1.00 52.56 196 ARG A C 1
ATOM 1552 O O . ARG A 1 196 ? 23.289 -14.176 20.634 1.00 52.56 196 ARG A O 1
ATOM 1559 N N . VAL A 1 197 ? 22.910 -14.997 18.574 1.00 45.25 197 VAL A N 1
ATOM 1560 C CA . VAL A 1 197 ? 24.212 -14.648 17.982 1.00 45.25 197 VAL A CA 1
ATOM 1561 C C . VAL A 1 197 ? 24.124 -13.270 17.320 1.00 45.25 197 VAL A C 1
ATOM 1563 O O . VAL A 1 197 ? 23.237 -13.025 16.502 1.00 45.25 197 VAL A O 1
ATOM 1566 N N . GLU A 1 198 ? 25.039 -12.369 17.678 1.00 42.94 198 GLU A N 1
ATOM 1567 C CA . GLU A 1 198 ? 25.182 -11.038 17.081 1.00 42.94 198 GLU A CA 1
ATOM 1568 C C . GLU A 1 198 ? 26.083 -11.090 15.839 1.00 42.94 198 GLU A C 1
ATOM 1570 O O . GLU A 1 198 ? 27.278 -11.369 15.920 1.00 42.94 198 GLU A O 1
ATOM 1575 N N . THR A 1 199 ? 25.511 -10.800 14.671 1.00 47.97 199 THR A N 1
ATOM 1576 C CA . THR A 1 199 ? 26.250 -10.635 13.411 1.00 47.97 199 THR A CA 1
ATOM 1577 C C . THR A 1 199 ? 26.785 -9.203 13.249 1.00 47.97 199 THR A C 1
ATOM 1579 O O . THR A 1 199 ? 26.020 -8.246 13.410 1.00 47.97 199 THR A O 1
ATOM 1582 N N . PRO A 1 200 ? 28.067 -9.022 12.874 1.00 48.53 200 PRO A N 1
ATOM 1583 C CA . PRO A 1 200 ? 28.675 -7.707 12.678 1.00 48.53 200 PRO A CA 1
ATOM 1584 C C . PRO A 1 200 ? 28.169 -7.008 11.403 1.00 48.53 200 PRO A C 1
ATOM 1586 O O . PRO A 1 200 ? 28.005 -7.625 10.352 1.00 48.53 200 PRO A O 1
ATOM 1589 N N . ARG A 1 201 ? 27.938 -5.689 11.496 1.00 47.44 201 ARG A N 1
ATOM 1590 C CA . ARG A 1 201 ? 27.476 -4.826 10.390 1.00 47.44 201 ARG A CA 1
ATOM 1591 C C . ARG A 1 201 ? 28.575 -4.609 9.331 1.00 47.44 201 ARG A C 1
ATOM 1593 O O . ARG A 1 201 ? 29.693 -4.249 9.707 1.00 47.44 201 ARG A O 1
ATOM 1600 N N . PRO A 1 202 ? 28.275 -4.730 8.023 1.00 42.44 202 PRO A N 1
ATOM 1601 C CA . PRO A 1 202 ? 29.250 -4.482 6.966 1.00 42.44 202 PRO A CA 1
ATOM 1602 C C . PRO A 1 202 ? 29.487 -2.982 6.721 1.00 42.44 202 PRO A C 1
ATOM 1604 O O . PRO A 1 202 ? 28.580 -2.155 6.824 1.00 42.44 202 PRO A O 1
ATOM 1607 N N . LYS A 1 203 ? 30.738 -2.647 6.376 1.00 41.47 203 LYS A N 1
ATOM 1608 C CA . LYS A 1 203 ? 31.182 -1.310 5.957 1.00 41.47 203 LYS A CA 1
ATOM 1609 C C . LYS A 1 203 ? 30.625 -0.975 4.569 1.00 41.47 203 LYS A C 1
ATOM 1611 O O . LYS A 1 203 ? 30.813 -1.735 3.621 1.00 41.47 203 LYS A O 1
ATOM 1616 N N . THR A 1 204 ? 29.986 0.189 4.467 1.00 42.69 204 THR A N 1
ATOM 1617 C CA . THR A 1 204 ? 29.441 0.784 3.241 1.00 42.69 204 THR A CA 1
ATOM 1618 C C . THR A 1 204 ? 30.534 0.937 2.186 1.00 42.69 204 THR A C 1
ATOM 1620 O O . THR A 1 204 ? 31.358 1.846 2.251 1.00 42.69 204 THR A O 1
ATOM 1623 N N . THR A 1 205 ? 30.551 0.017 1.228 1.00 45.12 205 THR A N 1
ATOM 1624 C CA . THR A 1 205 ? 31.376 0.108 0.021 1.00 45.12 205 THR A CA 1
ATOM 1625 C C . THR A 1 205 ? 30.559 0.875 -1.016 1.00 45.12 205 THR A C 1
ATOM 1627 O O . THR A 1 205 ? 29.363 0.614 -1.147 1.00 45.12 205 THR A O 1
ATOM 1630 N N . GLU A 1 206 ? 31.156 1.849 -1.708 1.00 55.47 206 GLU A N 1
ATOM 1631 C CA . GLU A 1 206 ? 30.525 2.531 -2.844 1.00 55.47 206 GLU A CA 1
ATOM 1632 C C . GLU A 1 206 ? 30.126 1.478 -3.889 1.00 55.47 206 GLU A C 1
ATOM 1634 O O . GLU A 1 206 ? 30.956 0.961 -4.633 1.00 55.47 206 GLU A O 1
ATOM 1639 N N . SER A 1 207 ? 28.846 1.103 -3.881 1.00 54.03 207 SER A N 1
ATOM 1640 C CA . SER A 1 207 ? 28.266 0.133 -4.800 1.00 54.03 207 SER A CA 1
ATOM 1641 C C . SER A 1 207 ? 28.224 0.764 -6.189 1.00 54.03 207 SER A C 1
ATOM 1643 O O . SER A 1 207 ? 27.346 1.574 -6.500 1.00 54.03 207 SER A O 1
ATOM 1645 N N . GLY A 1 208 ? 29.217 0.446 -7.018 1.00 56.66 208 GLY A N 1
ATOM 1646 C CA . GLY A 1 208 ? 29.155 0.714 -8.447 1.00 56.66 208 GLY A CA 1
ATOM 1647 C C . GLY A 1 208 ? 28.075 -0.177 -9.041 1.00 56.66 208 GLY A C 1
ATOM 1648 O O . GLY A 1 208 ? 28.344 -1.328 -9.354 1.00 56.66 208 GLY A O 1
ATOM 1649 N N . ILE A 1 209 ? 26.848 0.330 -9.136 1.00 61.00 209 ILE A N 1
ATOM 1650 C CA . ILE A 1 209 ? 25.710 -0.395 -9.705 1.00 61.00 209 ILE A CA 1
ATOM 1651 C C . ILE A 1 209 ? 25.760 -0.183 -11.220 1.00 61.00 209 ILE A C 1
ATOM 1653 O O . ILE A 1 209 ? 25.428 0.916 -11.680 1.00 61.00 209 ILE A O 1
ATOM 1657 N N . PRO A 1 210 ? 26.173 -1.174 -12.033 1.00 62.66 210 PRO A N 1
ATOM 1658 C CA . PRO A 1 210 ? 26.097 -1.045 -13.477 1.00 62.66 210 PRO A CA 1
ATOM 1659 C C . PRO A 1 210 ? 24.626 -1.128 -13.891 1.00 62.66 210 PRO A C 1
ATOM 1661 O O . PRO A 1 210 ? 24.078 -2.207 -14.086 1.00 62.66 210 PRO A O 1
ATOM 1664 N N . THR A 1 211 ? 23.965 0.018 -14.033 1.00 78.62 211 THR A N 1
ATOM 1665 C CA . THR A 1 211 ? 22.649 0.054 -14.687 1.00 78.62 211 THR A CA 1
ATOM 1666 C C . THR A 1 211 ? 22.815 0.066 -16.208 1.00 78.62 211 THR A C 1
ATOM 1668 O O . THR A 1 211 ? 23.799 0.611 -16.712 1.00 78.62 211 THR A O 1
ATOM 1671 N N . PRO A 1 212 ? 21.891 -0.528 -16.979 1.00 88.75 212 PRO A N 1
ATOM 1672 C CA . PRO A 1 212 ? 21.867 -0.340 -18.424 1.00 88.75 212 PRO A CA 1
ATOM 1673 C C . PRO A 1 212 ? 21.540 1.120 -18.777 1.00 88.75 212 PRO A C 1
ATOM 1675 O O . PRO A 1 212 ? 20.914 1.845 -17.996 1.00 88.75 212 PRO A O 1
ATOM 1678 N N . THR A 1 213 ? 21.955 1.558 -19.967 1.00 92.69 213 THR A N 1
ATOM 1679 C CA . THR A 1 213 ? 21.523 2.846 -20.525 1.00 92.69 213 THR A CA 1
ATOM 1680 C C . THR A 1 213 ? 20.006 2.834 -20.679 1.00 92.69 213 THR A C 1
ATOM 1682 O O . THR A 1 213 ? 19.463 1.953 -21.342 1.00 92.69 213 THR A O 1
ATOM 1685 N N . ARG A 1 214 ? 19.320 3.819 -20.095 1.00 93.81 214 ARG A N 1
ATOM 1686 C CA . ARG A 1 214 ? 17.865 3.969 -20.227 1.00 93.81 214 ARG A CA 1
ATOM 1687 C C . ARG A 1 214 ? 17.457 5.419 -20.423 1.00 93.81 214 ARG A C 1
ATOM 1689 O O . ARG A 1 214 ? 18.244 6.340 -20.200 1.00 93.81 214 ARG A O 1
ATOM 1696 N N . THR A 1 215 ? 16.200 5.612 -20.808 1.00 95.19 215 THR A N 1
ATOM 1697 C CA . THR A 1 215 ? 15.579 6.936 -20.854 1.00 95.19 215 THR A CA 1
ATOM 1698 C C . THR A 1 215 ? 15.025 7.284 -19.478 1.00 95.19 215 THR A C 1
ATOM 1700 O O . THR A 1 215 ? 14.097 6.640 -19.005 1.00 95.19 215 THR 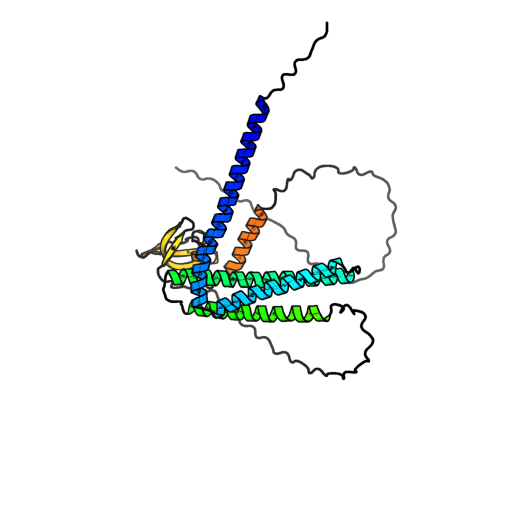A O 1
ATOM 1703 N N . TRP A 1 216 ? 15.588 8.307 -18.849 1.00 95.06 216 TRP A N 1
ATOM 1704 C CA . TRP A 1 216 ? 15.085 8.897 -17.613 1.00 95.06 216 TRP A CA 1
ATOM 1705 C C . TRP A 1 216 ? 14.232 10.111 -17.949 1.00 95.06 216 TRP A C 1
ATOM 1707 O O . TRP A 1 216 ? 14.559 10.878 -18.851 1.00 95.06 216 TRP A O 1
ATOM 1717 N N . THR A 1 217 ? 13.166 10.326 -17.201 1.00 93.38 217 THR A N 1
ATOM 1718 C CA . THR A 1 217 ? 12.277 11.474 -17.349 1.00 93.38 217 THR A CA 1
ATOM 1719 C C . THR A 1 217 ? 12.541 12.439 -16.206 1.00 93.38 217 THR A C 1
ATOM 1721 O O . THR A 1 217 ? 12.535 12.064 -15.037 1.00 93.38 217 THR A O 1
ATOM 1724 N N . ARG A 1 218 ? 12.807 13.706 -16.516 1.00 94.44 218 ARG A N 1
ATOM 1725 C CA . ARG A 1 218 ? 12.894 14.762 -15.507 1.00 94.44 218 ARG A CA 1
ATOM 1726 C C . ARG A 1 218 ? 11.505 15.095 -14.978 1.00 94.44 218 ARG A C 1
ATOM 1728 O O . ARG A 1 218 ? 10.507 14.888 -15.658 1.00 94.44 218 ARG A O 1
ATOM 1735 N N . PHE A 1 219 ? 11.436 15.714 -13.805 1.00 89.69 219 PHE A N 1
ATOM 1736 C CA . PHE A 1 219 ? 10.182 16.255 -13.274 1.00 89.69 219 PHE A CA 1
ATOM 1737 C C . PHE A 1 219 ? 9.526 17.276 -14.227 1.00 89.69 219 PHE A C 1
ATOM 1739 O O . PHE A 1 219 ? 8.312 17.429 -14.233 1.00 89.69 219 PHE A O 1
ATOM 1746 N N . THR A 1 220 ? 10.319 17.935 -15.077 1.00 90.12 220 THR A N 1
ATOM 1747 C CA . THR A 1 220 ? 9.841 18.845 -16.131 1.00 90.12 220 THR A CA 1
ATOM 1748 C C . THR A 1 220 ? 9.256 18.132 -17.358 1.00 90.12 220 THR A C 1
ATOM 1750 O O . THR A 1 220 ? 8.819 18.804 -18.284 1.00 90.12 220 THR A O 1
ATOM 1753 N N . GLY A 1 221 ? 9.292 16.796 -17.414 1.00 90.00 221 GLY A N 1
ATOM 1754 C CA . GLY A 1 221 ? 8.907 15.992 -18.581 1.00 90.00 221 GLY A CA 1
ATOM 1755 C C . GLY A 1 221 ? 10.024 15.789 -19.615 1.00 90.00 221 GLY A C 1
ATOM 1756 O O . GLY A 1 221 ? 9.878 14.979 -20.527 1.00 90.00 221 GLY A O 1
ATOM 1757 N N . GLU A 1 222 ? 11.163 16.474 -19.474 1.00 95.25 222 GLU A N 1
ATOM 1758 C CA . GLU A 1 222 ? 12.315 16.315 -20.371 1.00 95.25 222 GLU A CA 1
ATOM 1759 C C . GLU A 1 222 ? 12.929 14.914 -20.231 1.00 95.25 222 GLU A C 1
ATOM 1761 O O . GLU A 1 222 ? 13.270 14.480 -19.130 1.00 95.25 222 GLU A O 1
ATOM 1766 N N . LYS A 1 223 ? 13.111 14.215 -21.352 1.00 94.88 223 LYS A N 1
ATOM 1767 C CA . LYS A 1 223 ? 13.700 12.873 -21.392 1.00 94.88 223 LYS A CA 1
ATOM 1768 C C . LYS A 1 223 ? 15.214 12.949 -21.606 1.00 94.88 223 LYS A C 1
ATOM 1770 O O . LYS A 1 223 ? 15.684 13.659 -22.490 1.00 94.88 223 LYS A O 1
ATOM 1775 N N . ILE A 1 224 ? 15.981 12.192 -20.828 1.00 95.50 224 ILE A N 1
ATOM 1776 C CA . ILE A 1 224 ? 17.439 12.066 -20.939 1.00 95.50 224 ILE A CA 1
ATOM 1777 C C . ILE A 1 224 ? 17.819 10.590 -21.089 1.00 95.50 224 ILE A C 1
ATOM 1779 O O . ILE A 1 224 ? 17.490 9.7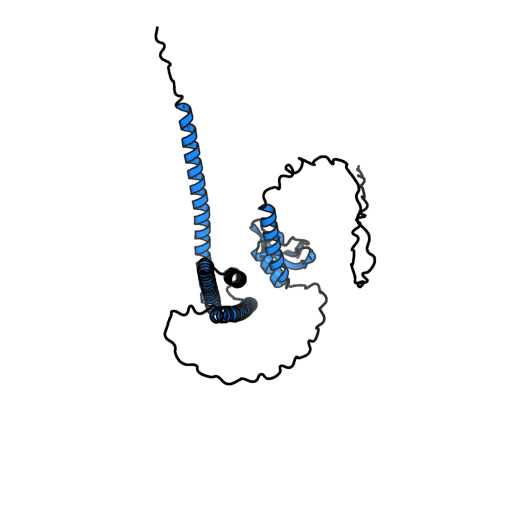75 -20.237 1.00 95.50 224 ILE A O 1
ATOM 1783 N N . GLN A 1 225 ? 18.529 10.225 -22.158 1.00 96.50 225 GLN A N 1
ATOM 1784 C CA . GLN A 1 225 ? 19.131 8.893 -22.267 1.00 96.50 225 GLN A CA 1
ATOM 1785 C C . GLN A 1 225 ? 20.488 8.890 -21.572 1.00 96.50 225 GLN A C 1
ATOM 1787 O O . GLN A 1 225 ? 21.381 9.651 -21.953 1.00 96.50 225 GLN A O 1
ATOM 1792 N N . ALA A 1 226 ? 20.631 8.071 -20.535 1.00 96.38 226 ALA A N 1
ATOM 1793 C CA . ALA A 1 226 ? 21.877 7.949 -19.795 1.00 96.38 226 ALA A CA 1
ATOM 1794 C C . ALA A 1 226 ? 21.960 6.626 -19.026 1.00 96.38 226 ALA A C 1
ATOM 1796 O O . ALA A 1 226 ? 20.952 5.982 -18.732 1.00 96.38 226 ALA A O 1
ATOM 1797 N N . LYS A 1 227 ? 23.177 6.252 -18.656 1.00 95.81 227 LYS A N 1
ATOM 1798 C CA . LYS A 1 227 ? 23.508 5.179 -17.724 1.00 95.81 227 LYS A CA 1
ATOM 1799 C C . LYS A 1 227 ? 23.822 5.779 -16.355 1.00 95.81 227 LYS A C 1
ATOM 1801 O O . LYS A 1 227 ? 24.537 6.775 -16.284 1.00 95.81 227 LYS A O 1
ATOM 1806 N N . VAL A 1 228 ? 23.300 5.217 -15.264 1.00 95.81 228 VAL A N 1
ATOM 1807 C CA . VAL A 1 228 ? 23.691 5.652 -13.910 1.00 95.81 228 VAL A CA 1
ATOM 1808 C C . VAL A 1 228 ? 24.951 4.899 -13.528 1.00 95.81 228 VAL A C 1
ATOM 1810 O O . VAL A 1 228 ? 24.960 3.670 -13.517 1.00 95.81 228 VAL A O 1
ATOM 1813 N N . ILE A 1 229 ? 26.010 5.643 -13.221 1.00 95.38 229 ILE A N 1
ATOM 1814 C CA . ILE A 1 229 ? 27.309 5.069 -12.854 1.00 95.38 229 ILE A CA 1
ATOM 1815 C C . ILE A 1 229 ? 27.582 5.146 -11.351 1.00 95.38 229 ILE A C 1
ATOM 1817 O O . ILE A 1 229 ? 28.345 4.341 -10.829 1.00 95.38 229 ILE A O 1
ATOM 1821 N N . ALA A 1 230 ? 26.959 6.095 -10.645 1.00 94.94 230 ALA A N 1
ATOM 1822 C CA . ALA A 1 230 ? 27.084 6.216 -9.195 1.00 94.94 230 ALA A CA 1
ATOM 1823 C C . ALA A 1 230 ? 25.857 6.895 -8.573 1.00 94.94 230 ALA A C 1
ATOM 1825 O O . ALA A 1 230 ? 25.301 7.839 -9.146 1.00 94.94 230 ALA A O 1
ATOM 1826 N N . PHE A 1 231 ? 25.496 6.463 -7.363 1.00 94.88 231 PHE A N 1
ATOM 1827 C CA . PHE A 1 231 ? 24.488 7.101 -6.520 1.00 94.88 231 PHE A CA 1
ATOM 1828 C C . PHE A 1 231 ? 25.085 7.464 -5.160 1.00 94.88 231 PHE A C 1
ATOM 1830 O O . PHE A 1 231 ? 25.601 6.612 -4.444 1.00 94.88 231 PHE A O 1
ATOM 1837 N N . ASN A 1 232 ? 24.997 8.742 -4.796 1.00 94.75 232 ASN A N 1
ATOM 1838 C CA . ASN A 1 232 ? 25.374 9.232 -3.480 1.00 94.75 232 ASN A CA 1
ATOM 1839 C C . ASN A 1 232 ? 24.111 9.395 -2.625 1.00 94.75 232 ASN A C 1
ATOM 1841 O O . ASN A 1 232 ? 23.398 10.398 -2.736 1.00 94.75 232 ASN A O 1
ATOM 1845 N N . SER A 1 233 ? 23.858 8.418 -1.754 1.00 91.88 233 SER A N 1
ATOM 1846 C CA . SER A 1 233 ? 22.682 8.389 -0.877 1.00 91.88 233 SER A CA 1
ATOM 1847 C C . SER A 1 233 ? 22.644 9.557 0.114 1.00 91.88 233 SER A C 1
ATOM 1849 O O . SER A 1 233 ? 21.579 10.119 0.346 1.00 91.88 233 SER A O 1
ATOM 1851 N N . SER A 1 234 ? 23.798 10.000 0.631 1.00 91.75 234 SER A N 1
ATOM 1852 C CA . SER A 1 234 ? 23.870 11.104 1.606 1.00 91.75 234 SER A CA 1
ATOM 1853 C C . SER A 1 234 ? 23.402 12.450 1.045 1.00 91.75 234 SER A C 1
ATOM 1855 O O . SER A 1 234 ? 22.871 13.281 1.776 1.00 91.75 234 SER A O 1
ATOM 1857 N N . LYS A 1 235 ? 23.586 12.668 -0.263 1.00 95.00 235 LYS A N 1
ATOM 1858 C CA . LYS A 1 235 ? 23.206 13.912 -0.950 1.00 95.00 235 LYS A CA 1
ATOM 1859 C C . LYS A 1 235 ? 21.988 13.745 -1.855 1.00 95.00 235 LYS A C 1
ATOM 1861 O O . LYS A 1 235 ? 21.543 14.731 -2.441 1.00 95.00 235 LYS A O 1
ATOM 1866 N N . ALA A 1 236 ? 21.481 12.520 -1.998 1.00 94.75 236 ALA A N 1
ATOM 1867 C CA . ALA A 1 236 ? 20.504 12.147 -3.016 1.00 94.75 236 ALA A CA 1
ATOM 1868 C C . ALA A 1 236 ? 20.907 12.679 -4.408 1.00 94.75 236 ALA A C 1
ATOM 1870 O O . ALA A 1 236 ? 20.119 13.320 -5.111 1.00 94.75 236 ALA A O 1
ATOM 1871 N N . THR A 1 237 ? 22.171 12.462 -4.790 1.00 96.50 237 THR A N 1
ATOM 1872 C CA . THR A 1 237 ? 22.703 12.868 -6.097 1.00 96.50 237 THR A CA 1
ATOM 1873 C C . THR A 1 237 ? 23.187 11.679 -6.910 1.00 96.50 237 THR A C 1
ATOM 1875 O O . THR A 1 237 ? 23.676 10.681 -6.386 1.00 96.50 237 THR A O 1
ATOM 1878 N N . LEU A 1 238 ? 23.054 11.808 -8.224 1.00 95.88 238 LEU A N 1
ATOM 1879 C CA . LEU A 1 238 ? 23.380 10.810 -9.223 1.00 95.88 238 LEU A CA 1
ATOM 1880 C C . LEU A 1 238 ? 24.515 11.291 -10.109 1.00 95.88 238 LEU A C 1
ATOM 1882 O O . LEU A 1 238 ? 24.639 12.485 -10.403 1.00 95.88 238 LEU A O 1
ATOM 1886 N N . THR A 1 239 ? 25.320 10.337 -10.559 1.00 96.38 239 THR A N 1
ATOM 1887 C CA . THR A 1 239 ? 26.239 10.542 -11.669 1.00 96.38 239 THR A CA 1
ATOM 1888 C C . THR A 1 239 ? 25.756 9.727 -12.857 1.00 96.38 239 THR A C 1
ATOM 1890 O O . THR A 1 239 ? 25.607 8.508 -12.762 1.00 96.38 239 THR A O 1
ATOM 1893 N N . PHE A 1 240 ? 25.502 10.420 -13.961 1.00 96.06 240 PHE A N 1
ATOM 1894 C CA . PHE A 1 240 ? 25.051 9.842 -15.219 1.00 96.06 240 PHE A CA 1
ATOM 1895 C C . PHE A 1 240 ? 26.173 9.860 -16.251 1.00 96.06 240 PHE A C 1
ATOM 1897 O O . PHE A 1 240 ? 26.915 10.833 -16.326 1.00 96.06 240 PHE A O 1
ATOM 1904 N N . GLU A 1 241 ? 26.237 8.842 -17.094 1.00 96.62 241 GLU A N 1
ATOM 1905 C CA . GLU A 1 241 ? 27.045 8.796 -18.308 1.00 96.62 241 GLU A CA 1
ATOM 1906 C C . GLU A 1 241 ? 26.102 8.750 -19.514 1.00 96.62 241 GLU A C 1
ATOM 1908 O O . GLU A 1 241 ? 25.229 7.886 -19.608 1.00 96.62 241 GLU A O 1
ATOM 1913 N N . LYS A 1 242 ? 26.213 9.726 -20.413 1.00 96.88 242 LYS A N 1
ATOM 1914 C CA . LYS A 1 242 ? 25.431 9.750 -21.652 1.00 96.88 242 LYS A CA 1
ATOM 1915 C C . LYS A 1 242 ? 26.031 8.803 -22.702 1.00 96.88 242 LYS A C 1
ATOM 1917 O O . LYS A 1 242 ? 27.212 8.483 -22.615 1.00 96.88 242 LYS A O 1
ATOM 1922 N N . PRO A 1 243 ? 25.266 8.426 -23.745 1.00 94.94 243 PRO A N 1
ATOM 1923 C CA . PRO A 1 243 ? 25.789 7.637 -24.863 1.00 94.94 243 PRO A CA 1
ATOM 1924 C C . PRO A 1 243 ? 26.996 8.268 -25.578 1.00 94.94 243 PRO A C 1
ATOM 1926 O O . PRO A 1 243 ? 27.792 7.545 -26.163 1.00 94.94 243 PRO A O 1
ATOM 1929 N N . ASP A 1 244 ? 27.159 9.597 -25.515 1.00 96.19 244 ASP A N 1
ATOM 1930 C CA . ASP A 1 244 ? 28.323 10.316 -26.059 1.00 96.19 244 ASP A CA 1
ATOM 1931 C C . ASP A 1 244 ? 29.560 10.279 -25.134 1.00 96.19 244 ASP A C 1
ATOM 1933 O O . ASP A 1 244 ? 30.531 10.994 -25.374 1.00 96.19 244 ASP A O 1
ATOM 1937 N N . GLY A 1 245 ? 29.519 9.492 -24.053 1.00 96.19 245 GLY A N 1
ATOM 1938 C CA . GLY A 1 245 ? 30.580 9.374 -23.049 1.00 96.19 245 GLY A CA 1
ATOM 1939 C C . GLY A 1 245 ? 30.653 10.549 -22.067 1.00 96.19 245 GLY A C 1
ATOM 1940 O O . GLY A 1 245 ? 31.493 10.554 -21.166 1.00 96.19 245 GLY A O 1
ATOM 1941 N N . LYS A 1 246 ? 29.792 11.573 -22.190 1.00 97.25 246 LYS A N 1
ATOM 1942 C CA . LYS A 1 246 ? 29.813 12.709 -21.258 1.00 97.25 246 LYS A CA 1
ATOM 1943 C C . LYS A 1 246 ? 29.225 12.326 -19.909 1.00 97.25 246 LYS A C 1
ATOM 1945 O O . LYS A 1 246 ? 28.085 11.867 -19.811 1.00 97.25 246 LYS A O 1
ATOM 1950 N N . VAL A 1 247 ? 29.978 12.630 -18.855 1.00 97.00 247 VAL A N 1
ATOM 1951 C CA . VAL A 1 247 ? 29.590 12.354 -17.471 1.00 97.00 247 VAL A CA 1
ATOM 1952 C C . VAL A 1 247 ? 28.979 13.595 -16.814 1.00 97.00 247 VAL A C 1
ATOM 1954 O O . VAL A 1 247 ? 29.623 14.636 -16.688 1.00 97.00 247 VAL A O 1
ATOM 1957 N N . PHE A 1 248 ? 27.742 13.473 -16.336 1.00 95.81 248 PHE A N 1
ATOM 1958 C CA . PHE A 1 248 ? 27.021 14.485 -15.565 1.00 95.81 248 PHE A CA 1
ATOM 1959 C C . PHE A 1 248 ? 27.049 14.110 -14.087 1.00 95.81 248 PHE A C 1
ATOM 1961 O O . PHE A 1 248 ? 26.360 13.184 -13.663 1.00 95.81 248 PHE A O 1
ATOM 1968 N N . LYS A 1 249 ? 27.841 14.837 -13.297 1.00 96.69 249 LYS A N 1
ATOM 1969 C CA . LYS A 1 249 ? 27.955 14.637 -11.845 1.00 96.69 249 LYS A CA 1
ATOM 1970 C C . LYS A 1 249 ? 26.916 15.464 -11.089 1.00 96.69 249 LYS A C 1
ATOM 1972 O O . LYS A 1 249 ? 26.479 16.510 -11.563 1.00 96.69 249 LYS A O 1
ATOM 1977 N N . ASN A 1 250 ? 26.594 15.031 -9.872 1.00 94.56 250 ASN A N 1
ATOM 1978 C CA . ASN A 1 250 ? 25.736 15.756 -8.927 1.00 94.56 250 ASN A CA 1
ATOM 1979 C C . ASN A 1 250 ? 24.318 16.058 -9.444 1.00 94.56 250 ASN A C 1
ATOM 1981 O O . ASN A 1 250 ? 23.714 17.065 -9.072 1.00 94.56 250 ASN A O 1
ATOM 1985 N N . PHE A 1 251 ? 23.761 15.190 -10.287 1.00 94.81 251 PHE A N 1
ATOM 1986 C CA . PHE A 1 251 ? 22.381 15.331 -10.723 1.00 94.81 251 PHE A CA 1
ATOM 1987 C C . PHE A 1 251 ? 21.445 15.003 -9.560 1.00 94.81 251 PHE A C 1
ATOM 1989 O O . PHE A 1 251 ? 21.467 13.899 -9.028 1.00 94.81 251 PHE A O 1
ATOM 1996 N N . SER A 1 252 ? 20.625 15.957 -9.136 1.00 95.81 252 SER A N 1
ATOM 1997 C CA . SER A 1 252 ? 19.716 15.740 -8.012 1.00 95.81 252 SER A CA 1
ATOM 1998 C C . SER A 1 252 ? 18.664 14.674 -8.340 1.00 95.81 252 SER A C 1
ATOM 2000 O O . SER A 1 252 ? 17.953 14.810 -9.336 1.00 95.81 252 SER A O 1
ATOM 2002 N N . LEU A 1 253 ? 18.528 13.656 -7.481 1.00 95.62 253 LEU A N 1
ATOM 2003 C CA . LEU A 1 253 ? 17.498 12.612 -7.581 1.00 95.62 253 LEU A CA 1
ATOM 2004 C C . LEU A 1 253 ? 16.095 13.230 -7.697 1.00 95.62 253 LEU A C 1
ATOM 2006 O O . LEU A 1 253 ? 15.281 12.798 -8.506 1.00 95.62 253 LEU A O 1
ATOM 2010 N N . TRP A 1 254 ? 15.865 14.325 -6.973 1.00 94.12 254 TRP A N 1
ATOM 2011 C CA . TRP A 1 254 ? 14.610 15.081 -6.937 1.00 94.12 254 TRP A CA 1
ATOM 2012 C C . TRP A 1 254 ? 14.219 15.722 -8.272 1.00 94.12 254 TRP A C 1
ATOM 2014 O O . TRP A 1 254 ? 13.081 16.151 -8.438 1.00 94.12 254 TRP A O 1
ATOM 2024 N N . ARG A 1 255 ? 15.150 15.813 -9.231 1.00 95.19 255 ARG A N 1
ATOM 2025 C CA . ARG A 1 255 ? 14.867 16.312 -10.584 1.00 95.19 255 ARG A CA 1
ATOM 2026 C C . ARG A 1 255 ? 14.373 15.225 -11.531 1.00 95.19 255 ARG A C 1
ATOM 2028 O O . ARG A 1 255 ? 14.014 15.564 -12.655 1.00 95.19 255 ARG A O 1
ATOM 2035 N N . LEU A 1 256 ? 14.365 13.959 -11.118 1.00 95.38 256 LEU A N 1
ATOM 2036 C CA . LEU A 1 256 ? 13.781 12.859 -11.885 1.00 95.38 256 LEU A CA 1
ATOM 2037 C C . LEU A 1 256 ? 12.280 12.719 -11.613 1.00 95.38 256 LEU A C 1
ATOM 2039 O O . LEU A 1 256 ? 11.771 13.217 -10.609 1.00 95.38 256 LEU A O 1
ATOM 2043 N N . SER A 1 257 ? 11.574 12.026 -12.500 1.00 91.88 257 SER A N 1
ATOM 2044 C CA . SER A 1 257 ? 10.191 11.603 -12.307 1.00 91.88 257 SER A CA 1
ATOM 2045 C C . SER A 1 257 ? 10.089 10.639 -11.117 1.00 91.88 257 SER A C 1
ATOM 2047 O O . SER A 1 257 ? 11.058 9.964 -10.769 1.00 91.88 257 SER A O 1
ATOM 2049 N N . ARG A 1 258 ? 8.921 10.547 -10.469 1.00 87.75 258 ARG A N 1
ATOM 2050 C CA . ARG A 1 258 ? 8.723 9.615 -9.340 1.00 87.75 258 ARG A CA 1
ATOM 2051 C C . ARG A 1 258 ? 9.032 8.148 -9.697 1.00 87.75 258 ARG A C 1
ATOM 2053 O O . ARG A 1 258 ? 9.718 7.512 -8.897 1.00 87.75 258 ARG A O 1
ATOM 2060 N N . PRO A 1 259 ? 8.607 7.619 -10.863 1.00 85.69 259 PRO A N 1
ATOM 2061 C CA . PRO A 1 259 ? 9.005 6.278 -11.298 1.00 85.69 259 PRO A CA 1
ATOM 2062 C C . PRO A 1 259 ? 10.527 6.112 -11.388 1.00 85.69 259 PRO A C 1
ATOM 2064 O O . PRO A 1 259 ? 11.086 5.132 -10.900 1.00 85.69 259 PRO A O 1
ATOM 2067 N N . ASP A 1 260 ? 11.223 7.110 -11.939 1.00 92.81 260 ASP A N 1
ATOM 2068 C CA . ASP A 1 260 ? 12.680 7.083 -12.050 1.00 92.81 260 ASP A CA 1
ATOM 2069 C C . ASP A 1 260 ? 13.384 7.137 -10.691 1.00 92.81 260 ASP A C 1
ATOM 2071 O O . ASP A 1 260 ? 14.365 6.426 -10.477 1.00 92.81 260 ASP A O 1
ATOM 2075 N N . GLN A 1 261 ? 12.872 7.943 -9.759 1.00 93.88 261 GLN A N 1
ATOM 2076 C CA . GLN A 1 261 ? 13.389 8.014 -8.392 1.00 93.88 261 GLN A CA 1
ATOM 2077 C C . GLN A 1 261 ? 13.280 6.659 -7.685 1.00 93.88 261 GLN A C 1
ATOM 2079 O O . GLN A 1 261 ? 14.259 6.196 -7.100 1.00 93.88 261 GLN A O 1
ATOM 2084 N N . ARG A 1 262 ? 12.110 6.009 -7.767 1.00 86.75 262 ARG A N 1
ATOM 2085 C CA . ARG A 1 262 ? 11.871 4.691 -7.158 1.00 86.75 262 ARG A CA 1
ATOM 2086 C C . ARG A 1 262 ? 12.815 3.636 -7.713 1.00 86.75 262 ARG A C 1
ATOM 2088 O O . ARG A 1 262 ? 13.444 2.923 -6.936 1.00 86.75 262 ARG A O 1
ATOM 2095 N N . TYR A 1 263 ? 12.978 3.606 -9.034 1.00 88.56 263 TYR A N 1
ATOM 2096 C CA . TYR A 1 263 ? 13.899 2.674 -9.666 1.00 88.56 263 TYR A CA 1
ATOM 2097 C C . TYR A 1 263 ? 15.326 2.829 -9.129 1.00 88.56 263 TYR A C 1
ATOM 2099 O O . TYR A 1 263 ? 15.916 1.840 -8.710 1.00 88.56 263 TYR A O 1
ATOM 2107 N N . ILE A 1 264 ? 15.866 4.057 -9.082 1.00 92.00 264 ILE A N 1
ATOM 2108 C CA . ILE A 1 264 ? 17.215 4.334 -8.549 1.00 92.00 264 ILE A CA 1
ATOM 2109 C C . ILE A 1 264 ? 17.364 3.818 -7.115 1.00 92.00 264 ILE A C 1
ATOM 2111 O O . ILE A 1 264 ? 18.367 3.183 -6.782 1.00 92.00 264 ILE A O 1
ATOM 2115 N N . LEU A 1 265 ? 16.390 4.112 -6.251 1.00 89.94 265 LEU A N 1
ATOM 2116 C CA . LEU A 1 265 ? 16.426 3.700 -4.847 1.00 89.94 265 LEU A CA 1
ATOM 2117 C C . LEU A 1 265 ? 16.414 2.172 -4.717 1.00 89.94 265 LEU A C 1
ATOM 2119 O O . LEU A 1 265 ? 17.167 1.622 -3.916 1.00 89.94 265 LEU A O 1
ATOM 2123 N N . ARG A 1 266 ? 15.646 1.486 -5.571 1.00 83.88 266 ARG A N 1
ATOM 2124 C CA . ARG A 1 266 ? 15.608 0.023 -5.638 1.00 83.88 266 ARG A CA 1
ATOM 2125 C C . ARG A 1 266 ? 16.945 -0.564 -6.086 1.00 83.88 266 ARG A C 1
ATOM 2127 O O . ARG A 1 266 ? 17.520 -1.364 -5.356 1.00 83.88 266 ARG A O 1
ATOM 2134 N N . VAL A 1 267 ? 17.476 -0.146 -7.241 1.00 85.06 267 VAL A N 1
ATOM 2135 C CA . VAL A 1 267 ? 18.748 -0.702 -7.747 1.00 85.06 267 VAL A CA 1
ATOM 2136 C C . VAL A 1 267 ? 19.946 -0.345 -6.869 1.00 85.06 267 VAL A C 1
ATOM 2138 O O . VAL A 1 267 ? 20.961 -1.032 -6.919 1.00 85.06 267 VAL A O 1
ATOM 2141 N N . SER A 1 268 ? 19.838 0.699 -6.045 1.00 86.94 268 SER A N 1
ATOM 2142 C CA . SER A 1 268 ? 20.876 1.042 -5.072 1.00 86.94 268 SER A CA 1
ATOM 2143 C C . SER A 1 268 ? 20.793 0.300 -3.745 1.00 86.94 268 SER A C 1
ATOM 2145 O O . SER A 1 268 ? 21.712 0.434 -2.938 1.00 86.94 268 SER A O 1
ATOM 2147 N N . GLY A 1 269 ? 19.741 -0.491 -3.513 1.00 86.12 269 GLY A N 1
ATOM 2148 C CA . GLY A 1 269 ? 19.517 -1.154 -2.227 1.00 86.12 269 GLY A CA 1
ATOM 2149 C C . GLY A 1 269 ? 19.199 -0.170 -1.097 1.00 86.12 269 GLY A C 1
ATOM 2150 O O . GLY A 1 269 ? 19.377 -0.491 0.073 1.00 86.12 269 GLY A O 1
ATOM 2151 N N . VAL A 1 270 ? 18.751 1.043 -1.435 1.00 84.62 270 VAL A N 1
ATOM 2152 C CA . VAL A 1 270 ? 18.419 2.113 -0.487 1.00 84.62 270 VAL A CA 1
ATOM 2153 C C . VAL A 1 270 ? 16.891 2.173 -0.334 1.00 84.62 270 VAL A C 1
ATOM 2155 O O . VAL A 1 270 ? 16.253 3.192 -0.593 1.00 84.62 270 VAL A O 1
ATOM 2158 N N . SER A 1 271 ? 16.285 1.042 0.049 1.00 65.06 271 SER A N 1
ATOM 2159 C CA . SER A 1 271 ? 14.828 0.885 0.213 1.00 65.06 271 SER A CA 1
ATOM 2160 C C . SER A 1 271 ? 14.260 1.772 1.323 1.00 65.06 271 SER A C 1
ATOM 2162 O O . SER A 1 271 ? 13.229 2.418 1.141 1.00 65.06 271 SER A O 1
ATOM 2164 N N . ASP A 1 272 ? 14.981 1.888 2.439 1.00 63.00 272 ASP A N 1
ATOM 2165 C CA . ASP A 1 272 ? 14.515 2.561 3.665 1.00 63.00 272 ASP A CA 1
ATOM 2166 C C . ASP A 1 272 ? 14.411 4.086 3.512 1.00 63.00 272 ASP A C 1
ATOM 2168 O O . ASP A 1 272 ? 13.824 4.794 4.335 1.00 63.00 272 ASP A O 1
ATOM 2172 N N . PHE A 1 273 ? 14.994 4.625 2.441 1.00 63.19 273 PHE A N 1
ATOM 2173 C CA . PHE A 1 273 ? 14.889 6.041 2.125 1.00 63.19 273 PHE A CA 1
ATOM 2174 C C . PHE A 1 273 ? 13.488 6.398 1.627 1.00 63.19 273 PHE A C 1
ATOM 2176 O O . PHE A 1 273 ? 13.065 7.530 1.836 1.00 63.19 273 PHE A O 1
ATOM 2183 N N . HIS A 1 274 ? 12.738 5.456 1.034 1.00 59.09 274 HIS A N 1
ATOM 2184 C CA . HIS A 1 274 ? 11.388 5.737 0.540 1.00 59.09 274 HIS A CA 1
ATOM 2185 C C . HIS A 1 274 ? 10.384 5.947 1.679 1.00 59.09 274 HIS A C 1
ATOM 2187 O O . HIS A 1 274 ? 9.659 6.938 1.655 1.00 59.09 274 HIS A O 1
ATOM 2193 N N . ASP A 1 275 ? 10.413 5.099 2.711 1.00 58.94 275 ASP A N 1
ATOM 2194 C CA . ASP A 1 275 ? 9.504 5.206 3.862 1.00 58.94 275 ASP A CA 1
ATOM 2195 C C . ASP A 1 275 ? 9.748 6.494 4.665 1.00 58.94 275 ASP A C 1
ATOM 2197 O O . ASP A 1 275 ? 8.814 7.176 5.095 1.00 58.94 275 ASP A O 1
ATOM 2201 N N . ASN A 1 276 ? 11.015 6.897 4.807 1.00 59.56 276 ASN A N 1
ATOM 2202 C CA . ASN A 1 276 ? 11.366 8.189 5.402 1.00 59.56 276 ASN A CA 1
ATOM 2203 C C . ASN A 1 276 ? 10.966 9.380 4.512 1.00 59.56 276 ASN A C 1
ATOM 2205 O O . ASN A 1 276 ? 10.693 10.470 5.017 1.00 59.56 276 ASN A O 1
ATOM 2209 N N . MET A 1 277 ? 10.908 9.184 3.195 1.00 62.62 277 MET A N 1
ATOM 2210 C CA . MET A 1 277 ? 10.595 10.218 2.210 1.00 62.62 277 MET A CA 1
ATOM 2211 C C . MET A 1 277 ? 9.088 10.466 2.079 1.00 62.62 277 MET A C 1
ATOM 2213 O O . MET A 1 277 ? 8.683 11.628 2.027 1.00 62.62 277 MET A O 1
ATOM 2217 N N . THR A 1 278 ? 8.249 9.425 2.118 1.00 59.31 278 THR A N 1
ATOM 2218 C CA . THR A 1 278 ? 6.787 9.588 2.233 1.00 59.31 278 THR A CA 1
ATOM 2219 C C . THR A 1 278 ? 6.416 10.316 3.521 1.00 59.31 278 THR A C 1
ATOM 2221 O O . THR A 1 278 ? 5.639 11.268 3.475 1.00 59.31 278 THR A O 1
ATOM 2224 N N . ASN A 1 279 ? 7.070 9.975 4.637 1.00 57.91 279 ASN A N 1
ATOM 2225 C CA . ASN A 1 279 ? 6.873 10.666 5.912 1.00 57.91 279 ASN A CA 1
ATOM 2226 C C . ASN A 1 279 ? 7.330 12.135 5.866 1.00 57.91 279 ASN A C 1
ATOM 2228 O O . ASN A 1 279 ? 6.711 12.990 6.495 1.00 57.91 279 ASN A O 1
ATOM 2232 N N . TYR A 1 280 ? 8.395 12.465 5.126 1.00 59.09 280 TYR A N 1
ATOM 2233 C CA . TYR A 1 280 ? 8.863 13.850 4.998 1.00 59.09 280 TYR A CA 1
ATOM 2234 C C . TYR A 1 280 ? 7.889 14.725 4.196 1.00 59.09 280 TYR A C 1
ATOM 2236 O O . TYR A 1 280 ? 7.599 15.853 4.602 1.00 59.09 280 TYR A O 1
ATOM 2244 N N . ASP A 1 281 ? 7.364 14.213 3.079 1.00 56.41 281 ASP A N 1
ATOM 2245 C CA . ASP A 1 281 ? 6.376 14.926 2.264 1.00 56.41 281 ASP A CA 1
ATOM 2246 C C . ASP A 1 281 ? 5.038 15.089 3.005 1.00 56.41 281 ASP A C 1
ATOM 2248 O O . ASP A 1 281 ? 4.430 16.162 2.937 1.00 56.41 281 ASP A O 1
ATOM 2252 N N . GLU A 1 282 ? 4.604 14.075 3.760 1.00 56.56 282 GLU A N 1
ATOM 2253 C CA . GLU A 1 282 ? 3.431 14.164 4.637 1.00 56.56 282 GLU A CA 1
ATOM 2254 C C . GLU A 1 282 ? 3.646 15.166 5.774 1.00 56.56 282 GLU A C 1
ATOM 2256 O O . GLU A 1 282 ? 2.844 16.085 5.925 1.00 56.56 282 GLU A O 1
ATOM 2261 N N . ALA A 1 283 ? 4.775 15.109 6.486 1.00 57.38 283 ALA A N 1
ATOM 2262 C CA . ALA A 1 283 ? 5.093 16.067 7.547 1.00 57.38 283 ALA A CA 1
ATOM 2263 C C . ALA A 1 283 ? 5.208 17.510 7.025 1.00 57.38 283 ALA A C 1
ATOM 2265 O O . ALA A 1 283 ? 4.880 18.473 7.725 1.00 57.38 283 ALA A O 1
ATOM 2266 N N . LYS A 1 284 ? 5.674 17.693 5.783 1.00 63.59 284 LYS A N 1
ATOM 2267 C CA . LYS A 1 284 ? 5.720 19.005 5.129 1.00 63.59 284 LYS A CA 1
ATOM 2268 C C . LYS A 1 284 ? 4.322 19.490 4.742 1.00 63.59 284 LYS A C 1
ATOM 2270 O O . LYS A 1 284 ? 4.040 20.676 4.917 1.00 63.59 284 LYS A O 1
ATOM 2275 N N . ARG A 1 285 ? 3.446 18.595 4.270 1.00 63.19 285 ARG A N 1
ATOM 2276 C CA . ARG A 1 285 ? 2.031 18.899 4.005 1.00 63.19 285 ARG A CA 1
ATOM 2277 C C . ARG A 1 285 ? 1.284 19.255 5.286 1.00 63.19 285 ARG A C 1
ATOM 2279 O O . ARG A 1 285 ? 0.637 20.298 5.307 1.00 63.19 285 ARG A O 1
ATOM 2286 N N . GLU A 1 286 ? 1.452 18.484 6.357 1.00 68.44 286 GLU A N 1
ATOM 2287 C CA . GLU A 1 286 ? 0.869 18.777 7.670 1.00 68.44 286 GLU A CA 1
ATOM 2288 C C . GLU A 1 286 ? 1.310 20.154 8.174 1.00 68.44 286 GLU A C 1
ATOM 2290 O O . GLU A 1 286 ? 0.465 20.993 8.488 1.00 68.44 286 GLU A O 1
ATOM 2295 N N . LYS A 1 287 ? 2.614 20.457 8.126 1.00 69.56 287 LYS A N 1
ATOM 2296 C CA . LYS A 1 287 ? 3.140 21.785 8.489 1.00 69.56 287 LYS A CA 1
ATOM 2297 C C . LYS A 1 287 ? 2.596 22.920 7.622 1.00 69.56 287 LYS A C 1
ATOM 2299 O O . LYS A 1 287 ? 2.431 24.022 8.130 1.00 69.56 287 LYS A O 1
ATOM 2304 N N . SER A 1 288 ? 2.319 22.673 6.340 1.00 67.88 288 SER A N 1
ATOM 2305 C CA . SER A 1 288 ? 1.710 23.670 5.445 1.00 67.88 288 SER A CA 1
ATOM 2306 C C . SER A 1 288 ? 0.193 23.814 5.610 1.00 67.88 288 SER A C 1
ATOM 2308 O O . SER A 1 288 ? -0.368 24.819 5.187 1.00 67.88 288 SER A O 1
ATOM 2310 N N . SER A 1 289 ? -0.463 22.821 6.218 1.00 64.56 289 SER A N 1
ATOM 2311 C CA . SER A 1 289 ? -1.911 22.800 6.459 1.00 64.56 289 SER A CA 1
ATOM 2312 C C . SER A 1 289 ? -2.315 23.404 7.807 1.00 64.56 289 SER A C 1
ATOM 2314 O O . SER A 1 289 ? -3.491 23.692 8.024 1.00 64.56 289 SER A O 1
ATOM 2316 N N . LEU A 1 290 ? -1.351 23.631 8.706 1.00 65.62 290 LEU A N 1
ATOM 2317 C CA . LEU A 1 290 ? -1.596 24.343 9.954 1.00 65.62 290 LEU A CA 1
ATOM 2318 C C . LEU A 1 290 ? -1.861 25.828 9.649 1.00 65.62 290 LEU A C 1
ATOM 2320 O O . LEU A 1 290 ? -1.029 26.472 9.004 1.00 65.62 290 LEU A O 1
ATOM 2324 N N . PRO A 1 291 ? -2.996 26.395 10.101 1.00 60.97 291 PRO A N 1
ATOM 2325 C CA . PRO A 1 291 ? -3.266 27.814 9.920 1.00 60.97 291 PRO A CA 1
ATOM 2326 C C . PRO A 1 291 ? -2.157 28.637 10.592 1.00 60.97 291 PRO A C 1
ATOM 2328 O O . PRO A 1 291 ? -1.649 28.227 11.641 1.00 60.97 291 PRO A O 1
ATOM 2331 N N . PRO A 1 292 ? -1.765 29.792 10.020 1.00 56.28 292 PRO A N 1
ATOM 2332 C CA . PRO A 1 292 ? -0.723 30.626 10.601 1.00 56.28 292 PRO A CA 1
ATOM 2333 C C . PRO A 1 292 ? -1.103 30.973 12.042 1.00 56.28 292 PRO A C 1
ATOM 2335 O O . PRO A 1 292 ? -2.119 31.623 12.295 1.00 56.28 292 PRO A O 1
ATOM 2338 N N . SER A 1 293 ? -0.299 30.507 12.999 1.00 49.06 293 SER A N 1
ATOM 2339 C CA . SER A 1 293 ? -0.480 30.815 14.413 1.00 49.06 293 SER A CA 1
ATOM 2340 C C . SER A 1 293 ? -0.312 32.318 14.597 1.00 49.06 293 SER A C 1
ATOM 2342 O O . SER A 1 293 ? 0.799 32.836 14.495 1.00 49.06 293 SER A O 1
ATOM 2344 N N . ASN A 1 294 ? -1.422 33.015 14.819 1.00 52.84 294 ASN A N 1
ATOM 2345 C CA . ASN A 1 294 ? -1.472 34.457 15.015 1.00 52.84 294 ASN A CA 1
ATOM 2346 C C . ASN A 1 294 ? -0.745 34.805 16.335 1.00 52.84 294 ASN A C 1
ATOM 2348 O O . ASN A 1 294 ? -1.259 34.462 17.402 1.00 52.84 294 ASN A O 1
ATOM 2352 N N . PRO A 1 295 ? 0.425 35.473 16.330 1.00 48.62 295 PRO A N 1
ATOM 2353 C CA . PRO A 1 295 ? 1.204 35.702 17.551 1.00 48.62 295 PRO A CA 1
ATOM 2354 C C . PRO A 1 295 ? 0.675 36.864 18.419 1.00 48.62 295 PRO A C 1
ATOM 2356 O O . PRO A 1 295 ? 1.349 37.310 19.344 1.00 48.62 295 PRO A O 1
ATOM 2359 N N . SER A 1 296 ? -0.537 37.362 18.158 1.00 48.75 296 SER A N 1
ATOM 2360 C CA . SER A 1 296 ? -1.021 38.639 18.705 1.00 48.75 296 SER A CA 1
ATOM 2361 C C . SER A 1 296 ? -1.986 38.531 19.896 1.00 48.75 296 SER A C 1
ATOM 2363 O O . SER A 1 296 ? -2.534 39.549 20.306 1.00 48.75 296 SER A O 1
ATOM 2365 N N . ALA A 1 297 ? -2.210 37.349 20.483 1.00 50.38 297 ALA A N 1
ATOM 2366 C CA . ALA A 1 297 ? -3.276 37.155 21.484 1.00 50.38 297 ALA A CA 1
ATOM 2367 C C . ALA A 1 297 ? -2.821 36.871 22.933 1.00 50.38 297 ALA A C 1
ATOM 2369 O O . ALA A 1 297 ? -3.638 36.462 23.751 1.00 50.38 297 ALA A O 1
ATOM 2370 N N . SER A 1 298 ? -1.559 37.111 23.308 1.00 47.12 298 SER A N 1
ATOM 2371 C CA . SER A 1 298 ? -1.098 36.900 24.695 1.00 47.12 298 SER A CA 1
ATOM 2372 C C . SER A 1 298 ? -0.357 38.109 25.267 1.00 47.12 298 SER A C 1
ATOM 2374 O O . SER A 1 298 ? 0.806 38.029 25.664 1.00 47.12 298 SER A O 1
ATOM 2376 N N . ARG A 1 299 ? -1.028 39.262 25.318 1.00 49.94 299 ARG A N 1
ATOM 2377 C CA . ARG A 1 299 ? -0.580 40.390 26.146 1.00 49.94 299 ARG A CA 1
ATOM 2378 C C . ARG A 1 299 ? -1.767 41.148 26.726 1.00 49.94 299 ARG A C 1
ATOM 2380 O O . ARG A 1 299 ? -2.026 42.283 26.354 1.00 49.94 299 ARG A O 1
ATOM 2387 N N . ALA A 1 300 ? -2.472 40.529 27.665 1.00 47.97 300 ALA A N 1
ATOM 2388 C CA . ALA A 1 300 ? -3.329 41.261 28.587 1.00 47.97 300 ALA A CA 1
ATOM 2389 C C . ALA A 1 300 ? -3.420 40.529 29.931 1.00 47.97 300 ALA A C 1
ATOM 2391 O O . ALA A 1 300 ? -3.654 39.325 29.977 1.00 47.97 300 ALA A O 1
ATOM 2392 N N . SER A 1 301 ? -3.247 41.311 30.999 1.00 41.88 301 SER A N 1
ATOM 2393 C CA . SER A 1 301 ? -3.654 41.021 32.381 1.00 41.88 301 SER A CA 1
ATOM 2394 C C . SER A 1 301 ? -2.716 40.156 33.236 1.00 41.88 301 SER A C 1
ATOM 2396 O O . SER A 1 301 ? -3.019 39.025 33.598 1.00 41.88 301 SER A O 1
ATOM 2398 N N . ARG A 1 302 ? -1.602 40.760 33.678 1.00 41.38 302 ARG A N 1
ATOM 2399 C CA . ARG A 1 302 ? -1.001 40.445 34.989 1.00 41.38 302 ARG A CA 1
ATOM 2400 C C . ARG A 1 302 ? -1.792 41.197 36.075 1.00 41.38 302 ARG A C 1
ATOM 2402 O O . ARG A 1 302 ? -1.830 42.425 35.995 1.00 41.38 302 ARG A O 1
ATOM 2409 N N . PRO A 1 303 ? -2.385 40.535 37.084 1.00 47.75 303 PRO A N 1
ATOM 2410 C CA . PRO A 1 303 ? -2.929 41.226 38.246 1.00 47.75 303 PRO A CA 1
ATOM 2411 C C . PRO A 1 303 ? -1.792 41.685 39.166 1.00 47.75 303 PRO A C 1
ATOM 2413 O O . PRO A 1 303 ? -0.806 40.974 39.365 1.00 47.75 303 PRO A O 1
ATOM 2416 N N . ALA A 1 304 ? -1.939 42.889 39.711 1.00 46.72 304 ALA A N 1
ATOM 2417 C CA . ALA A 1 304 ? -1.011 43.497 40.652 1.00 46.72 304 ALA A CA 1
ATOM 2418 C C . ALA A 1 304 ? -0.918 42.693 41.963 1.00 46.72 304 ALA A C 1
ATOM 2420 O O . ALA A 1 304 ? -1.928 42.342 42.572 1.00 46.72 304 ALA A O 1
ATOM 2421 N N . LEU A 1 305 ? 0.316 42.437 42.399 1.00 41.00 305 LEU A N 1
ATOM 2422 C CA . LEU A 1 305 ? 0.650 41.878 43.707 1.00 41.00 305 LEU A CA 1
ATOM 2423 C C . LEU A 1 305 ? 0.338 42.905 44.806 1.00 41.00 305 LEU A C 1
ATOM 2425 O O . LEU A 1 305 ? 0.824 44.034 44.767 1.00 41.00 305 LEU A O 1
ATOM 2429 N N . ARG A 1 306 ? -0.448 42.491 45.803 1.00 46.50 306 ARG A N 1
ATOM 2430 C CA . ARG A 1 306 ? -0.686 43.215 47.059 1.00 46.50 306 ARG A CA 1
ATOM 2431 C C . ARG A 1 306 ? 0.268 42.654 48.128 1.00 46.50 306 ARG A C 1
ATOM 2433 O O . ARG A 1 306 ? 0.346 41.431 48.236 1.00 46.50 306 ARG A O 1
ATOM 2440 N N . PRO A 1 307 ? 0.984 43.477 48.916 1.00 53.78 307 PRO A N 1
ATOM 2441 C CA . PRO A 1 307 ? 1.856 42.979 49.974 1.00 53.78 307 PRO A CA 1
ATOM 2442 C C . PRO A 1 307 ? 1.062 42.823 51.277 1.00 53.78 307 PRO A C 1
ATOM 2444 O O . PRO A 1 307 ? 0.287 43.708 51.643 1.00 53.78 307 PRO A O 1
ATOM 2447 N N . GLY A 1 308 ? 1.249 41.712 51.991 1.00 39.19 308 GLY A N 1
ATOM 2448 C CA . GLY A 1 308 ? 0.622 41.534 53.298 1.00 39.19 308 GLY A CA 1
ATOM 2449 C C . GLY A 1 308 ? 0.899 40.196 53.978 1.00 39.19 308 GLY A C 1
ATOM 2450 O O . GLY A 1 308 ? 0.229 39.214 53.695 1.00 39.19 308 GLY A O 1
ATOM 2451 N N . ASN A 1 309 ? 1.790 40.268 54.969 1.00 41.94 309 ASN A N 1
ATOM 2452 C CA . ASN A 1 309 ? 1.892 39.460 56.191 1.00 41.94 309 ASN A CA 1
ATOM 2453 C C . ASN A 1 309 ? 2.638 38.101 56.179 1.00 41.94 309 ASN A C 1
ATOM 2455 O O . ASN A 1 309 ? 2.235 37.176 55.475 1.00 41.94 309 ASN A O 1
ATOM 2459 N N . PRO A 1 310 ? 3.673 37.932 57.036 1.00 49.50 310 PRO A N 1
ATOM 2460 C CA . PRO A 1 310 ? 4.303 36.648 57.300 1.00 49.50 310 PRO A CA 1
ATOM 2461 C C . PRO A 1 310 ? 3.655 35.964 58.512 1.00 49.50 310 PRO A C 1
ATOM 2463 O O . PRO A 1 310 ? 3.507 36.539 59.590 1.00 49.50 310 PRO A O 1
ATOM 2466 N N . SER A 1 311 ? 3.298 34.695 58.364 1.00 42.19 311 SER A N 1
ATOM 2467 C CA . SER A 1 311 ? 3.057 33.797 59.493 1.00 42.19 311 SER A CA 1
ATOM 2468 C C . SER A 1 311 ? 3.597 32.426 59.116 1.00 42.19 311 SER A C 1
ATOM 2470 O O . SER A 1 311 ? 3.102 31.771 58.203 1.00 42.19 311 SER A O 1
ATOM 2472 N N . SER A 1 312 ? 4.685 32.059 59.787 1.00 48.41 312 SER A N 1
ATOM 2473 C CA . SER A 1 312 ? 5.397 30.789 59.678 1.00 48.41 312 SER A CA 1
ATOM 2474 C C . SER A 1 312 ? 4.477 29.578 59.853 1.00 48.41 312 SER A C 1
ATOM 2476 O O . SER A 1 312 ? 3.488 29.647 60.586 1.00 48.41 312 SER A O 1
ATOM 2478 N N . PRO A 1 313 ? 4.915 28.408 59.365 1.00 52.97 313 PRO A N 1
ATOM 2479 C CA . PRO A 1 313 ? 4.922 27.274 60.277 1.00 52.97 313 PRO A CA 1
ATOM 2480 C C . PRO A 1 313 ? 6.241 26.498 60.309 1.00 52.97 313 PRO A C 1
ATOM 2482 O O . PRO A 1 313 ? 7.105 26.574 59.441 1.00 52.97 313 PRO A O 1
ATOM 2485 N N . ARG A 1 314 ? 6.345 25.785 61.428 1.00 40.09 314 ARG A N 1
ATOM 2486 C CA . ARG A 1 314 ? 7.478 25.072 62.007 1.00 40.09 314 ARG A CA 1
ATOM 2487 C C . ARG A 1 314 ? 8.086 24.019 61.080 1.00 40.09 314 ARG A C 1
ATOM 2489 O O . ARG A 1 314 ? 7.387 23.187 60.510 1.00 40.09 314 ARG A O 1
ATOM 2496 N N . TYR A 1 315 ? 9.414 24.023 61.056 1.00 42.12 315 TYR A N 1
ATOM 2497 C CA . TYR A 1 315 ? 10.277 22.975 60.528 1.00 42.12 315 TYR A CA 1
ATOM 2498 C C . TYR A 1 315 ? 10.271 21.765 61.479 1.00 42.12 315 TYR A C 1
ATOM 2500 O O . TYR A 1 315 ? 10.467 21.925 62.683 1.00 42.12 315 TYR A O 1
ATOM 2508 N N . ASN A 1 316 ? 10.035 20.567 60.941 1.00 47.94 316 ASN A N 1
ATOM 2509 C CA . ASN A 1 316 ? 10.104 19.290 61.655 1.00 47.94 316 ASN A CA 1
ATOM 2510 C C . ASN A 1 316 ? 11.222 18.437 61.021 1.00 47.94 316 ASN A C 1
ATOM 2512 O O . ASN A 1 316 ? 11.038 17.967 59.895 1.00 47.94 316 ASN A O 1
ATOM 2516 N N . PRO A 1 317 ? 12.382 18.249 61.677 1.00 44.66 317 PRO A N 1
ATOM 2517 C CA . PRO A 1 317 ? 13.484 17.493 61.110 1.00 44.66 317 PRO A CA 1
ATOM 2518 C C . PRO A 1 317 ? 13.417 16.048 61.598 1.00 44.66 317 PRO A C 1
ATOM 2520 O O . PRO A 1 317 ? 13.930 15.738 62.665 1.00 44.66 317 PRO A O 1
ATOM 2523 N N . ASN A 1 318 ? 12.785 15.164 60.826 1.00 45.09 318 ASN A N 1
ATOM 2524 C CA . ASN A 1 318 ? 13.085 13.729 60.855 1.00 45.09 318 ASN A CA 1
ATOM 2525 C C . ASN A 1 318 ? 12.427 13.017 59.670 1.00 45.09 318 ASN A C 1
ATOM 2527 O O . ASN A 1 318 ? 11.333 12.464 59.773 1.00 45.09 318 ASN A O 1
ATOM 2531 N N . LYS A 1 319 ? 13.119 13.003 58.528 1.00 38.97 319 LYS A N 1
ATOM 2532 C CA . LYS A 1 319 ? 12.918 11.965 57.514 1.00 38.97 319 LYS A CA 1
ATOM 2533 C C . LYS A 1 319 ? 14.175 11.817 56.658 1.00 38.97 319 LYS A C 1
ATOM 2535 O O . LYS A 1 319 ? 14.431 12.611 55.762 1.00 38.97 319 LYS A O 1
ATOM 2540 N N . LYS A 1 320 ? 14.968 10.793 56.978 1.00 49.09 320 LYS A N 1
ATOM 2541 C CA . LYS A 1 320 ? 15.953 10.198 56.070 1.00 49.09 320 LYS A CA 1
ATOM 2542 C C . LYS A 1 320 ? 15.182 9.433 54.999 1.00 49.09 320 LYS A C 1
ATOM 2544 O O . LYS A 1 320 ? 14.427 8.544 55.372 1.00 49.09 320 LYS A O 1
ATOM 2549 N N . PHE A 1 321 ? 15.385 9.744 53.723 1.00 37.69 321 PHE A N 1
ATOM 2550 C CA . PHE A 1 321 ? 15.143 8.807 52.625 1.00 37.69 321 PHE A CA 1
ATOM 2551 C C . PHE A 1 321 ? 16.077 9.129 51.450 1.00 37.69 321 PHE A C 1
ATOM 2553 O O . PHE A 1 321 ? 16.038 10.229 50.908 1.00 37.69 321 PHE A O 1
ATOM 2560 N N . SER A 1 322 ? 16.942 8.146 51.184 1.00 36.91 322 SER A N 1
ATOM 2561 C CA . SER A 1 322 ? 17.544 7.707 49.916 1.00 36.91 322 SER A CA 1
ATOM 2562 C C . SER A 1 322 ? 17.799 8.729 48.803 1.00 36.91 322 SER A C 1
ATOM 2564 O O . SER A 1 322 ? 16.881 9.205 48.137 1.00 36.91 322 SER A O 1
ATOM 2566 N N . GLU A 1 323 ? 19.091 8.932 48.552 1.00 38.97 323 GLU A N 1
ATOM 2567 C CA . GLU A 1 323 ? 19.675 9.372 47.288 1.00 38.97 323 GLU A CA 1
ATOM 2568 C C . GLU A 1 323 ? 19.339 8.381 46.165 1.00 38.97 323 GLU A C 1
ATOM 2570 O O . GLU A 1 323 ? 19.560 7.188 46.337 1.00 38.97 323 GLU A O 1
ATOM 2575 N N . GLU A 1 324 ? 18.877 8.873 45.012 1.00 34.75 324 GLU A N 1
ATOM 2576 C CA . GLU A 1 324 ? 19.220 8.282 43.713 1.00 34.75 324 GLU A CA 1
ATOM 2577 C C . GLU A 1 324 ? 18.949 9.266 42.558 1.00 34.75 324 GLU A C 1
ATOM 2579 O O . GLU A 1 324 ? 17.835 9.733 42.334 1.00 34.75 324 GLU A O 1
ATOM 2584 N N . SER A 1 325 ? 20.047 9.599 41.872 1.00 37.38 325 SER A N 1
ATOM 2585 C CA . SER A 1 325 ? 20.205 10.021 40.472 1.00 37.38 325 SER A CA 1
ATOM 2586 C C . SER A 1 325 ? 19.172 10.963 39.834 1.00 37.38 325 SER A C 1
ATOM 2588 O O . SER A 1 325 ? 18.118 10.538 39.366 1.00 37.38 325 SER A O 1
ATOM 2590 N N . ASN A 1 326 ? 19.579 12.219 39.621 1.00 32.12 326 ASN A N 1
ATOM 2591 C CA . ASN A 1 326 ? 18.989 13.089 38.605 1.00 32.12 326 ASN A CA 1
ATOM 2592 C C . ASN A 1 326 ? 20.109 13.623 37.694 1.00 32.12 326 ASN A C 1
ATOM 2594 O O . ASN A 1 326 ? 20.905 14.471 38.098 1.00 32.12 326 ASN A O 1
ATOM 2598 N N . TYR A 1 327 ? 20.200 13.081 36.476 1.00 33.12 327 TYR A N 1
ATOM 2599 C CA . TYR A 1 327 ? 21.075 13.585 35.418 1.00 33.12 327 TYR A CA 1
ATOM 2600 C C . TYR A 1 327 ? 20.488 14.889 34.868 1.00 33.12 327 TYR A C 1
ATOM 2602 O O . TYR A 1 327 ? 19.456 14.883 34.202 1.00 33.12 327 TYR A O 1
ATOM 2610 N N . ASN A 1 328 ? 21.160 16.005 35.143 1.00 32.06 328 ASN A N 1
ATOM 2611 C CA . ASN A 1 328 ? 20.845 17.312 34.579 1.00 32.06 328 ASN A CA 1
ATOM 2612 C C . ASN A 1 328 ? 21.774 17.566 33.378 1.00 32.06 328 ASN A C 1
ATOM 2614 O O . ASN A 1 328 ? 22.985 17.700 33.553 1.00 32.06 328 ASN A O 1
ATOM 2618 N N . TYR A 1 329 ? 21.225 17.592 32.162 1.00 32.88 329 TYR A N 1
ATOM 2619 C CA . TYR A 1 329 ? 21.947 18.035 30.968 1.00 32.88 329 TYR A CA 1
ATOM 2620 C C . TYR A 1 329 ? 21.840 19.558 30.852 1.00 32.88 329 TYR A C 1
ATOM 2622 O O . TYR A 1 329 ? 20.803 20.096 30.469 1.00 32.88 329 TYR A O 1
ATOM 2630 N N . ASP A 1 330 ? 22.941 20.236 31.167 1.00 35.62 330 ASP A N 1
ATOM 2631 C CA . ASP A 1 330 ? 23.168 21.653 30.892 1.00 35.62 330 ASP A CA 1
ATOM 2632 C C . ASP A 1 330 ? 23.348 21.863 29.375 1.00 35.62 330 ASP A C 1
ATOM 2634 O O . ASP A 1 330 ? 24.315 21.393 28.772 1.00 35.62 330 ASP A O 1
ATOM 2638 N N . LEU A 1 331 ? 22.423 22.587 28.743 1.00 37.84 331 LEU A N 1
ATOM 2639 C CA . LEU A 1 331 ? 22.556 23.073 27.368 1.00 37.84 331 LEU A CA 1
ATOM 2640 C C . LEU A 1 331 ? 23.037 24.530 27.394 1.00 37.84 331 LEU A C 1
ATOM 2642 O O . LEU A 1 331 ? 22.244 25.458 27.542 1.00 37.84 331 LEU A O 1
ATOM 2646 N N . ARG A 1 332 ? 24.343 24.738 27.196 1.00 36.50 332 ARG A N 1
ATOM 2647 C CA . ARG A 1 332 ? 24.904 26.026 26.753 1.00 36.50 332 ARG A CA 1
ATOM 2648 C C . ARG A 1 332 ? 24.949 26.078 25.222 1.00 36.50 332 ARG A C 1
ATOM 2650 O O . ARG A 1 332 ? 25.438 25.123 24.621 1.00 36.50 332 ARG A O 1
ATOM 2657 N N . PRO A 1 333 ? 24.563 27.192 24.580 1.00 45.22 333 PRO A N 1
ATOM 2658 C CA . PRO A 1 333 ? 24.948 27.463 23.205 1.00 45.22 333 PRO A CA 1
ATOM 2659 C C . PRO A 1 333 ? 25.958 28.617 23.147 1.00 45.22 333 PRO A C 1
ATOM 2661 O O . PRO A 1 333 ? 25.580 29.782 23.234 1.00 45.22 333 PRO A O 1
ATOM 2664 N N . ASP A 1 334 ? 27.229 28.288 22.920 1.00 36.34 334 ASP A N 1
ATOM 2665 C CA . ASP A 1 334 ? 28.216 29.232 22.392 1.00 36.34 334 ASP A CA 1
ATOM 2666 C C . ASP A 1 334 ? 28.413 28.925 20.904 1.00 36.34 334 ASP A C 1
ATOM 2668 O O . ASP A 1 334 ? 29.039 27.930 20.545 1.00 36.34 334 ASP A O 1
ATOM 2672 N N . TYR A 1 335 ? 27.886 29.778 20.020 1.00 40.06 335 TYR A N 1
ATOM 2673 C CA . TYR A 1 335 ? 28.364 29.841 18.639 1.00 40.06 335 TYR A CA 1
ATOM 2674 C C . TYR A 1 335 ? 28.716 31.271 18.244 1.00 40.06 335 TYR A C 1
ATOM 2676 O O . TYR A 1 335 ? 27.896 32.191 18.193 1.00 40.06 335 TYR A O 1
ATOM 2684 N N . ILE A 1 336 ? 30.007 31.396 17.967 1.00 40.03 336 ILE A N 1
ATOM 2685 C CA . ILE A 1 336 ? 30.756 32.558 17.526 1.00 40.03 336 ILE A CA 1
ATOM 2686 C C . ILE A 1 336 ? 30.245 33.023 16.158 1.00 40.03 336 ILE A C 1
ATOM 2688 O O . ILE A 1 336 ? 30.159 32.271 15.188 1.00 40.03 336 ILE A O 1
ATOM 2692 N N . ARG A 1 337 ? 29.924 34.313 16.089 1.00 35.41 337 ARG A N 1
ATOM 2693 C CA . ARG A 1 337 ? 29.425 35.027 14.914 1.00 35.41 337 ARG A CA 1
ATOM 2694 C C . ARG A 1 337 ? 30.614 35.469 14.042 1.00 35.41 337 ARG A C 1
ATOM 2696 O O . ARG A 1 337 ? 31.198 36.519 14.297 1.00 35.41 337 ARG A O 1
ATOM 2703 N N . HIS A 1 338 ? 30.962 34.717 12.996 1.00 35.06 338 HIS A N 1
ATOM 2704 C CA . HIS A 1 338 ? 31.911 35.182 11.972 1.00 35.06 338 HIS A CA 1
ATOM 2705 C C . HIS A 1 338 ? 31.201 36.052 10.919 1.00 35.06 338 HIS A C 1
ATOM 2707 O O . HIS A 1 338 ? 30.376 35.578 10.141 1.00 35.06 338 HIS A O 1
ATOM 2713 N N . ARG A 1 339 ? 31.530 37.352 10.895 1.00 40.69 339 ARG A N 1
ATOM 2714 C CA . ARG A 1 339 ? 31.176 38.290 9.815 1.00 40.69 339 ARG A CA 1
ATOM 2715 C C . ARG A 1 339 ? 32.071 38.043 8.598 1.00 40.69 339 ARG A C 1
ATOM 2717 O O . ARG A 1 339 ? 33.289 38.180 8.696 1.00 40.69 339 ARG A O 1
ATOM 2724 N N . HIS A 1 340 ? 31.462 37.780 7.444 1.00 38.41 340 HIS A N 1
ATOM 2725 C CA . HIS A 1 340 ? 32.126 37.879 6.146 1.00 38.41 340 HIS A CA 1
ATOM 2726 C C . HIS A 1 340 ? 32.372 39.350 5.785 1.00 38.41 340 HIS A C 1
ATOM 2728 O O . HIS A 1 340 ? 31.453 40.167 5.759 1.00 38.41 340 HIS A O 1
ATOM 2734 N N . ARG A 1 341 ? 33.638 39.668 5.509 1.00 44.06 341 ARG A N 1
ATOM 2735 C CA . ARG A 1 341 ? 34.120 40.944 4.974 1.00 44.06 341 ARG A CA 1
ATOM 2736 C C . ARG A 1 341 ? 34.069 40.858 3.446 1.00 44.06 341 ARG A C 1
ATOM 2738 O O . ARG A 1 341 ? 34.691 39.972 2.864 1.00 44.06 341 ARG A O 1
ATOM 2745 N N . SER A 1 342 ? 33.317 41.754 2.815 1.00 40.81 342 SER A N 1
ATOM 2746 C CA . SER A 1 342 ? 33.260 41.933 1.363 1.00 40.81 342 SER A CA 1
ATOM 2747 C C . SER A 1 342 ? 34.617 42.400 0.829 1.00 40.81 342 SER A C 1
ATOM 2749 O O . SER A 1 342 ? 35.137 43.421 1.280 1.00 40.81 342 SER A O 1
ATOM 2751 N N . LYS A 1 343 ? 35.177 41.673 -0.142 1.00 47.03 343 LYS A N 1
ATOM 2752 C CA . LYS A 1 343 ? 36.238 42.172 -1.022 1.00 47.03 343 LYS A CA 1
ATOM 2753 C C . LYS A 1 343 ? 35.598 42.545 -2.356 1.00 47.03 343 LYS A C 1
ATOM 2755 O O . LYS A 1 343 ? 34.969 41.696 -2.981 1.00 47.03 343 LYS A O 1
ATOM 2760 N N . GLY A 1 344 ? 35.731 43.815 -2.727 1.00 38.72 344 GLY A N 1
ATOM 2761 C CA . GLY A 1 344 ? 35.509 44.286 -4.088 1.00 38.72 344 GLY A CA 1
ATOM 2762 C C . GLY A 1 344 ? 36.686 43.932 -4.997 1.00 38.72 344 GLY A C 1
ATOM 2763 O O . GLY A 1 344 ? 37.762 43.590 -4.506 1.00 38.72 344 GLY A O 1
ATOM 2764 N N . LEU A 1 345 ? 36.422 44.010 -6.298 1.00 46.53 345 LEU A N 1
ATOM 2765 C CA . LEU A 1 345 ? 37.336 44.059 -7.444 1.00 46.53 345 LEU A CA 1
ATOM 2766 C C . LEU A 1 345 ? 36.519 44.634 -8.625 1.00 46.53 345 LEU A C 1
ATOM 2768 O O . LEU A 1 345 ? 35.297 44.431 -8.630 1.00 46.53 345 LEU A O 1
ATOM 2772 N N . PRO A 1 346 ? 37.138 45.245 -9.648 1.00 55.41 346 PRO A N 1
ATOM 2773 C CA . PRO A 1 346 ? 38.556 45.586 -9.799 1.00 55.41 346 PRO A CA 1
ATOM 2774 C C . PRO A 1 346 ? 38.907 46.976 -9.263 1.00 55.41 346 PRO A C 1
ATOM 2776 O O . PRO A 1 346 ? 38.086 47.906 -9.435 1.00 55.41 346 PRO A O 1
#

pLDDT: mean 73.69, std 20.84, range [32.06, 97.25]

Sequence (346 aa):
MRHRPNSSINRSSMGGFVEIVVLVIVIVVIWFGVTTISAWWNNSEQKNLFEKVWESSPELKRSYDNLGAEIDRLTQARNKLQKMQGIVESQSAKIRAENEIRKLDVQIARVKRLRDRVVGAIEEIALVTETSSVTTELDQQAIRDLEKEVGNVMASSSVIIGETGKDLPEQKEYTQPETPRVEAPRVEAPRVEAPRVETPRPKTTESGIPTPTRTWTRFTGEKIQAKVIAFNSSKATLTFEKPDGKVFKNFSLWRLSRPDQRYILRVSGVSDFHDNMTNYDEAKREKSSLPPSNPSASRASRPALRPGNPSSPRYNPNKKFSEESNYNYDLRPDYIRHRHRSKGLP

Radius of gyration: 33.91 Å; chains: 1; bounding box: 89×102×88 Å

Secondary structure (DSSP, 8-state):
--PPP-----GGGSHHHHHHHHHHHHHHHHHHHHHHHHHHHHHHHHHHHHHHHHHH-HHHHHHHHHHHHHHHHHHHHHHHHHHHHHH---HHHHHHHHHHHHHHHHHHHHHHHHHHHHHHHHHHHHHHHHH-SS--HHHHHHHHHHHHHHHHHHHHHHHHHHHHHHHS---------PPPPP-PPPPPPPPPPPPPP-PPPPP-------PPPEEEEBTTS-EEEEEEEEEETTTTEEEEE-TTS-EEEEEEGGGB-HHHHHHHHHHTT-THHHHHHHHHHHHHHHHHHSPP--TTS----PPPPPP-------------------------------PPPPPP--